Protein AF-0000000068958112 (afdb_homodimer)

Structure (mmCIF, N/CA/C/O backbone):
data_AF-0000000068958112-model_v1
#
loop_
_entity.id
_entity.type
_entity.pdbx_description
1 polymer 'CesT family type III secretion system chaperone'
#
loop_
_atom_site.group_PDB
_atom_site.id
_atom_site.type_symbol
_atom_site.label_atom_id
_atom_site.label_alt_id
_atom_site.label_comp_id
_atom_site.label_asym_id
_atom_site.label_entity_id
_atom_site.label_seq_id
_atom_site.pdbx_PDB_ins_code
_atom_site.Cartn_x
_atom_site.Cartn_y
_atom_site.Cartn_z
_atom_site.occupancy
_atom_site.B_iso_or_equiv
_atom_site.auth_seq_id
_atom_site.auth_comp_id
_atom_site.auth_asym_id
_atom_site.auth_atom_id
_atom_site.pdbx_PDB_model_num
ATOM 1 N N . MET A 1 1 ? -18.359 27.672 -3.674 1 58.94 1 MET A N 1
ATOM 2 C CA . MET A 1 1 ? -19 26.531 -3.027 1 58.94 1 MET A CA 1
ATOM 3 C C . MET A 1 1 ? -17.969 25.562 -2.484 1 58.94 1 MET A C 1
ATOM 5 O O . MET A 1 1 ? -17.016 25.203 -3.184 1 58.94 1 MET A O 1
ATOM 9 N N . TYR A 1 2 ? -17.969 25.422 -1.264 1 75.81 2 TYR A N 1
ATOM 10 C CA . TYR A 1 2 ? -17 24.562 -0.598 1 75.81 2 TYR A CA 1
ATOM 11 C C . TYR A 1 2 ? -17.188 23.109 -1.005 1 75.81 2 TYR A C 1
ATOM 13 O O . TYR A 1 2 ? -18.328 22.641 -1.161 1 75.81 2 TYR A O 1
ATOM 21 N N . SER A 1 3 ? -16.125 22.547 -1.462 1 88.75 3 SER A N 1
ATOM 22 C CA . SER A 1 3 ? -16.172 21.125 -1.807 1 88.75 3 SER A CA 1
ATOM 23 C C . SER A 1 3 ? -16.5 20.266 -0.587 1 88.75 3 SER A C 1
ATOM 25 O O . SER A 1 3 ? -16.484 20.766 0.542 1 88.75 3 SER A O 1
ATOM 27 N N . ARG A 1 4 ? -17.047 19.109 -0.799 1 92.44 4 ARG A N 1
ATOM 28 C CA . ARG A 1 4 ? -17.281 18.156 0.276 1 92.44 4 ARG A CA 1
ATOM 29 C C . ARG A 1 4 ? -16.047 18.031 1.171 1 92.44 4 ARG A C 1
ATOM 31 O O . ARG A 1 4 ? -16.172 17.969 2.396 1 92.44 4 ARG A O 1
ATOM 38 N N . ALA A 1 5 ? -14.898 17.984 0.589 1 95.56 5 ALA A N 1
ATOM 39 C CA . ALA A 1 5 ? -13.641 17.906 1.331 1 95.56 5 ALA A CA 1
ATOM 40 C C . ALA A 1 5 ? -13.453 19.109 2.24 1 95.56 5 ALA A C 1
ATOM 42 O O . ALA A 1 5 ? -13.039 18.969 3.393 1 95.56 5 ALA A O 1
ATOM 43 N N . ASP A 1 6 ? -13.773 20.312 1.788 1 94.19 6 ASP A N 1
ATOM 44 C CA . ASP A 1 6 ? -13.648 21.531 2.584 1 94.19 6 ASP A CA 1
ATOM 45 C C . ASP A 1 6 ? -14.57 21.5 3.799 1 94.19 6 ASP A C 1
ATOM 47 O O . ASP A 1 6 ? -14.172 21.875 4.902 1 94.19 6 ASP A O 1
ATOM 51 N N . ARG A 1 7 ? -15.797 21.078 3.52 1 92.69 7 ARG A N 1
ATOM 52 C CA . ARG A 1 7 ? -16.781 21 4.598 1 92.69 7 ARG A CA 1
ATOM 53 C C . ARG A 1 7 ? -16.344 20 5.664 1 92.69 7 ARG A C 1
ATOM 55 O O . ARG A 1 7 ? -16.438 20.281 6.859 1 92.69 7 ARG A O 1
ATOM 62 N N . LEU A 1 8 ? -15.938 18.844 5.211 1 94.38 8 LEU A N 1
ATOM 63 C CA . LEU A 1 8 ? -15.477 17.812 6.125 1 94.38 8 LEU A CA 1
ATOM 64 C C . LEU A 1 8 ? -14.305 18.312 6.969 1 94.38 8 LEU A C 1
ATOM 66 O O . LEU A 1 8 ? -14.281 18.109 8.188 1 94.38 8 LEU A O 1
ATOM 70 N N . LEU A 1 9 ? -13.305 18.953 6.297 1 94.56 9 LEU A N 1
ATOM 71 C CA . LEU A 1 9 ? -12.117 19.438 7.004 1 94.56 9 LEU A CA 1
ATOM 72 C C . LEU A 1 9 ? -12.492 20.547 7.992 1 94.56 9 LEU A C 1
ATOM 74 O O . LEU A 1 9 ? -11.922 20.625 9.086 1 94.56 9 LEU A O 1
ATOM 78 N N . ARG A 1 10 ? -13.367 21.406 7.629 1 91.31 10 ARG A N 1
ATOM 79 C CA . ARG A 1 10 ? -13.828 22.469 8.531 1 91.31 10 ARG A CA 1
ATOM 80 C C . ARG A 1 10 ? -14.461 21.875 9.781 1 91.31 10 ARG A C 1
ATOM 82 O O . ARG A 1 10 ? -14.18 22.328 10.898 1 91.31 10 ARG A O 1
ATOM 89 N N . GLN A 1 11 ? -15.328 20.922 9.594 1 91.81 11 GLN A N 1
ATOM 90 C CA . GLN A 1 11 ? -15.953 20.234 10.719 1 91.81 11 GLN A CA 1
ATOM 91 C C . GLN A 1 11 ? -14.906 19.562 11.602 1 91.81 11 GLN A C 1
ATOM 93 O O . GLN A 1 11 ? -15.008 19.594 12.828 1 91.81 11 GLN A O 1
ATOM 98 N N . PHE A 1 12 ? -13.969 18.922 10.938 1 93.44 12 PHE A N 1
ATOM 99 C CA . PHE A 1 12 ? -12.859 18.281 11.633 1 93.44 12 PHE A CA 1
ATOM 100 C C . PHE A 1 12 ? -12.078 19.312 12.453 1 93.44 12 PHE A C 1
ATOM 102 O O . PHE A 1 12 ? -11.742 19.062 13.609 1 93.44 12 PHE A O 1
ATOM 109 N N . SER A 1 13 ? -11.758 20.406 11.867 1 90.81 13 SER A N 1
ATOM 110 C CA . SER A 1 13 ? -11.016 21.484 12.516 1 90.81 13 SER A CA 1
ATOM 111 C C . SER A 1 13 ? -11.758 22 13.75 1 90.81 13 SER A C 1
ATOM 113 O O . SER A 1 13 ? -11.141 22.25 14.789 1 90.81 13 SER A O 1
ATOM 115 N N . LEU A 1 14 ? -13 22.125 13.664 1 86.69 14 LEU A N 1
ATOM 116 C CA . LEU A 1 14 ? -13.828 22.609 14.766 1 86.69 14 LEU A CA 1
ATOM 117 C C . LEU A 1 14 ? -13.836 21.609 15.914 1 86.69 14 LEU A C 1
ATOM 119 O O . LEU A 1 14 ? -13.773 22 17.078 1 86.69 14 LEU A O 1
ATOM 123 N N . LYS A 1 15 ? -13.891 20.438 15.555 1 84.94 15 LYS A N 1
ATOM 124 C CA . LYS A 1 15 ? -13.93 19.391 16.578 1 84.94 15 LYS A CA 1
ATOM 125 C C . LYS A 1 15 ? -12.617 19.328 17.359 1 84.94 15 LYS A C 1
ATOM 127 O O . LYS A 1 15 ? -12.625 19.047 18.562 1 84.94 15 LYS A O 1
ATOM 132 N N . LEU A 1 16 ? -11.5 19.484 16.656 1 79.25 16 LEU A N 1
ATOM 133 C CA . LEU A 1 16 ? -10.188 19.406 17.297 1 79.25 16 LEU A CA 1
ATOM 134 C C . LEU A 1 16 ? -9.812 20.734 17.953 1 79.25 16 LEU A C 1
ATOM 136 O O . LEU A 1 16 ? -8.805 20.812 18.641 1 79.25 16 LEU A O 1
ATOM 140 N N . ASN A 1 17 ? -10.648 21.719 17.922 1 75.06 17 ASN A N 1
ATOM 141 C CA . ASN A 1 17 ? -10.367 23.078 18.406 1 75.06 17 ASN A CA 1
ATOM 142 C C . ASN A 1 17 ? -9.078 23.625 17.812 1 75.06 17 ASN A C 1
ATOM 144 O O . ASN A 1 17 ? -8.258 24.203 18.531 1 75.06 17 ASN A O 1
ATOM 148 N N . ALA A 1 18 ? -8.828 23.141 16.688 1 66.12 18 ALA A N 1
ATOM 149 C CA . ALA A 1 18 ? -7.645 23.609 15.969 1 66.12 18 ALA A CA 1
ATOM 150 C C . ALA A 1 18 ? -8.031 24.562 14.836 1 66.12 18 ALA A C 1
ATOM 152 O O . ALA A 1 18 ? -8.469 24.125 13.773 1 66.12 18 ALA A O 1
ATOM 153 N N . ASP A 1 19 ? -8.172 25.812 14.93 1 65.06 19 ASP A N 1
ATOM 154 C CA . ASP A 1 19 ? -8.711 26.812 14.023 1 65.06 19 ASP A CA 1
ATOM 155 C C . ASP A 1 19 ? -7.93 26.844 12.711 1 65.06 19 ASP A C 1
ATOM 157 O O . ASP A 1 19 ? -8.445 27.281 11.688 1 65.06 19 ASP A O 1
ATOM 161 N N . SER A 1 20 ? -6.934 26.125 12.641 1 75.69 20 SER A N 1
ATOM 162 C CA . SER A 1 20 ? -6.086 26.438 11.5 1 75.69 20 SER A CA 1
ATOM 163 C C . SER A 1 20 ? -6.012 25.266 10.531 1 75.69 20 SER A C 1
ATOM 165 O O . SER A 1 20 ? -5.277 25.328 9.539 1 75.69 20 SER A O 1
ATOM 167 N N . ILE A 1 21 ? -6.969 24.406 10.648 1 85.38 21 ILE A N 1
ATOM 168 C CA . ILE A 1 21 ? -6.844 23.266 9.734 1 85.38 21 ILE A CA 1
ATOM 169 C C . ILE A 1 21 ? -7.73 23.484 8.516 1 85.38 21 ILE A C 1
ATOM 171 O O . ILE A 1 21 ? -8.961 23.406 8.609 1 85.38 21 ILE A O 1
ATOM 175 N N . ALA A 1 22 ? -7.188 23.891 7.422 1 90.94 22 ALA A N 1
ATOM 176 C CA . ALA A 1 22 ? -7.887 24.109 6.16 1 90.94 22 ALA A CA 1
ATOM 177 C C . ALA A 1 22 ? -6.953 23.891 4.973 1 90.94 22 ALA A C 1
ATOM 179 O O . ALA A 1 22 ? -5.734 24.016 5.102 1 90.94 22 ALA A O 1
ATOM 180 N N . PHE A 1 23 ? -7.559 23.531 3.877 1 94.31 23 PHE A N 1
ATOM 181 C CA . PHE A 1 23 ? -6.758 23.406 2.666 1 94.31 23 PHE A CA 1
ATOM 182 C C . PHE A 1 23 ? -6.285 24.781 2.201 1 94.31 23 PHE A C 1
ATOM 184 O O . PHE A 1 23 ? -7.039 25.766 2.266 1 94.31 23 PHE A O 1
ATOM 191 N N . ASP A 1 24 ? -5.113 24.875 1.722 1 93.62 24 ASP A N 1
ATOM 192 C CA . ASP A 1 24 ? -4.594 26.109 1.146 1 93.62 24 ASP A CA 1
ATOM 193 C C . ASP A 1 24 ? -4.902 26.203 -0.348 1 93.62 24 ASP A C 1
ATOM 195 O O . ASP A 1 24 ? -5.746 25.453 -0.855 1 93.62 24 ASP A O 1
ATOM 199 N N . GLU A 1 25 ? -4.25 27.125 -1.051 1 93.06 25 GLU A N 1
ATOM 200 C CA . GLU A 1 25 ? -4.52 27.344 -2.467 1 93.06 25 GLU A CA 1
ATOM 201 C C . GLU A 1 25 ? -4.086 26.141 -3.309 1 93.06 25 GLU A C 1
ATOM 203 O O . GLU A 1 25 ? -4.59 25.938 -4.414 1 93.06 25 GLU A O 1
ATOM 208 N N . ASN A 1 26 ? -3.154 25.391 -2.75 1 94 26 ASN A N 1
ATOM 209 C CA . ASN A 1 26 ? -2.662 24.219 -3.461 1 94 26 ASN A CA 1
ATOM 210 C C . ASN A 1 26 ? -3.414 22.953 -3.043 1 94 26 ASN A C 1
ATOM 212 O O . ASN A 1 26 ? -3.021 21.844 -3.408 1 94 26 ASN A O 1
ATOM 216 N N . ARG A 1 27 ? -4.438 23.094 -2.23 1 96 27 ARG A N 1
ATOM 217 C CA . ARG A 1 27 ? -5.277 22 -1.749 1 96 27 ARG A CA 1
ATOM 218 C C . ARG A 1 27 ? -4.504 21.094 -0.812 1 96 27 ARG A C 1
ATOM 220 O O . ARG A 1 27 ? -4.703 19.875 -0.821 1 96 27 ARG A O 1
ATOM 227 N N . LEU A 1 28 ? -3.611 21.719 -0.123 1 95.69 28 LEU A N 1
ATOM 228 C CA . LEU A 1 28 ? -2.803 21.016 0.868 1 95.69 28 LEU A CA 1
ATOM 229 C C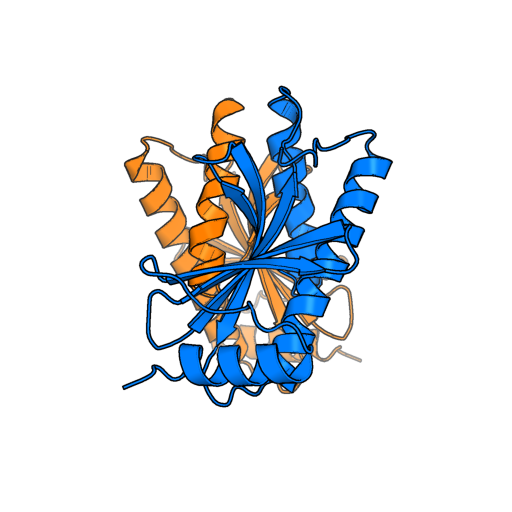 . LEU A 1 28 ? -3.119 21.5 2.275 1 95.69 28 LEU A C 1
ATOM 231 O O . LEU A 1 28 ? -3.389 22.688 2.477 1 95.69 28 LEU A O 1
ATOM 235 N N . CYS A 1 29 ? -3.188 20.625 3.209 1 95.88 29 CYS A N 1
ATOM 236 C CA . CYS A 1 29 ? -3.314 20.922 4.633 1 95.88 29 CYS A CA 1
ATOM 237 C C . CYS A 1 29 ? -2.344 20.078 5.453 1 95.88 29 CYS A C 1
ATOM 239 O O . CYS A 1 29 ? -2.24 18.875 5.254 1 95.88 29 CYS A O 1
ATOM 241 N N . SER A 1 30 ? -1.61 20.688 6.289 1 94.62 30 SER A N 1
ATOM 242 C CA . SER A 1 30 ? -0.658 19.984 7.133 1 94.62 30 SER A CA 1
ATOM 243 C C . SER A 1 30 ? -0.795 20.391 8.594 1 94.62 30 SER A C 1
ATOM 245 O O . SER A 1 30 ? -1.011 21.578 8.891 1 94.62 30 SER A O 1
ATOM 247 N N . PHE A 1 31 ? -0.66 19.516 9.461 1 93.12 31 PHE A N 1
ATOM 248 C CA . PHE A 1 31 ? -0.713 19.812 10.891 1 93.12 31 PHE A CA 1
ATOM 249 C C . PHE A 1 31 ? 0.005 18.719 11.68 1 93.12 31 PHE A C 1
ATOM 251 O O . PHE A 1 31 ? 0.335 17.656 11.141 1 93.12 31 PHE A O 1
ATOM 258 N N . ILE A 1 32 ? 0.318 19.062 12.961 1 92.81 32 ILE A N 1
ATOM 259 C CA . ILE A 1 32 ? 1.038 18.141 13.844 1 92.81 32 ILE A CA 1
ATOM 260 C C . ILE A 1 32 ? 0.112 17.672 14.961 1 92.81 32 ILE A C 1
ATOM 262 O O . ILE A 1 32 ? -0.643 18.469 15.531 1 92.81 32 ILE A O 1
ATOM 266 N N . ILE A 1 33 ? 0.134 16.422 15.18 1 91.31 33 ILE A N 1
ATOM 267 C CA . ILE A 1 33 ? -0.65 15.82 16.25 1 91.31 33 ILE A CA 1
ATOM 268 C C . ILE A 1 33 ? 0.277 15.375 17.391 1 91.31 33 ILE A C 1
ATOM 270 O O . ILE A 1 33 ? 1.323 14.773 17.141 1 91.31 33 ILE A O 1
ATOM 274 N N . ASP A 1 34 ? -0.07 15.695 18.625 1 89.75 34 ASP A N 1
ATOM 275 C CA . ASP A 1 34 ? 0.642 15.32 19.844 1 89.75 34 ASP A CA 1
ATOM 276 C C . ASP A 1 34 ? 2.09 15.805 19.812 1 89.75 34 ASP A C 1
ATOM 278 O O . ASP A 1 34 ? 2.99 15.125 20.312 1 89.75 34 ASP A O 1
ATOM 282 N N . ASN A 1 35 ? 2.346 16.844 19.016 1 89.25 35 ASN A N 1
ATOM 283 C CA . ASN A 1 35 ? 3.67 17.438 18.875 1 89.25 35 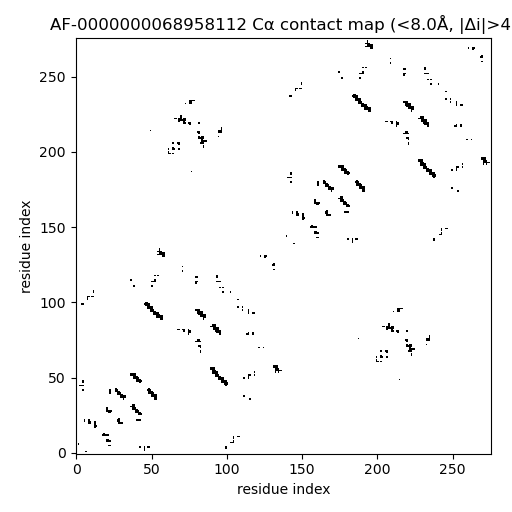ASN A CA 1
ATOM 284 C C . ASN A 1 35 ? 4.676 16.422 18.328 1 89.25 35 ASN A C 1
ATOM 286 O O . ASN A 1 35 ? 5.863 16.484 18.656 1 89.25 35 ASN A O 1
ATOM 290 N N . ARG A 1 36 ? 4.168 15.477 17.641 1 92 36 ARG A N 1
ATOM 291 C CA . ARG A 1 36 ? 5.059 14.398 17.219 1 92 36 ARG A CA 1
ATOM 292 C C . ARG A 1 36 ? 4.75 13.953 15.805 1 92 36 ARG A C 1
ATOM 294 O O . ARG A 1 36 ? 5.66 13.781 14.992 1 92 36 ARG A O 1
ATOM 301 N N . TYR A 1 37 ? 3.529 13.797 15.477 1 94.94 37 TYR A N 1
ATOM 302 C CA . TYR A 1 37 ? 3.17 13.18 14.211 1 94.94 37 TYR A CA 1
ATOM 303 C C . TYR A 1 37 ? 2.701 14.227 13.203 1 94.94 37 TYR A C 1
ATOM 305 O O . TYR A 1 37 ? 1.687 14.891 13.422 1 94.94 37 TYR A O 1
ATOM 313 N N . ARG A 1 38 ? 3.428 14.391 12.133 1 95.5 38 ARG A N 1
ATOM 314 C CA . ARG A 1 38 ? 3.059 15.328 11.07 1 95.5 38 ARG A CA 1
ATOM 315 C C . ARG A 1 38 ? 2.143 14.664 10.047 1 95.5 38 ARG A C 1
ATOM 317 O O . ARG A 1 38 ? 2.504 13.656 9.445 1 95.5 38 ARG A O 1
ATOM 324 N N . ILE A 1 39 ? 0.979 15.25 9.883 1 96.81 39 ILE A N 1
ATOM 325 C CA . ILE A 1 39 ? -0.038 14.742 8.977 1 96.81 39 ILE A CA 1
ATOM 326 C C . ILE A 1 39 ? -0.253 15.727 7.832 1 96.81 39 ILE A C 1
ATOM 328 O O . ILE A 1 39 ? -0.298 16.938 8.055 1 96.81 39 ILE A O 1
ATOM 332 N N . LEU A 1 40 ? -0.268 15.258 6.664 1 97.12 40 LEU A N 1
ATOM 333 C CA . LEU A 1 40 ? -0.583 16.047 5.473 1 97.12 40 LEU A CA 1
ATOM 334 C C . LEU A 1 40 ? -1.844 15.516 4.793 1 97.12 40 LEU A C 1
ATOM 336 O O . LEU A 1 40 ? -2.016 14.297 4.652 1 97.12 40 LEU A O 1
ATOM 340 N N . LEU A 1 41 ? -2.77 16.359 4.469 1 97.5 41 LEU A N 1
ATOM 341 C CA . LEU A 1 41 ? -3.969 16.031 3.697 1 97.5 41 LEU A CA 1
ATOM 342 C C . LEU A 1 41 ? -3.949 16.75 2.346 1 97.5 41 LEU A C 1
ATOM 344 O O . LEU A 1 41 ? -3.551 17.906 2.256 1 97.5 41 LEU A O 1
ATOM 348 N N . THR A 1 42 ? -4.305 16.062 1.329 1 97.75 42 THR A N 1
ATOM 349 C CA . THR A 1 42 ? -4.496 16.688 0.026 1 97.75 42 THR A CA 1
ATOM 350 C C . THR A 1 42 ? -5.852 16.312 -0.562 1 97.75 42 THR A C 1
ATOM 352 O O . THR A 1 42 ? -6.32 15.18 -0.391 1 97.75 42 THR A O 1
ATOM 355 N N . SER A 1 43 ? -6.492 17.203 -1.177 1 96.31 43 SER A N 1
ATOM 356 C CA . SER A 1 43 ? -7.766 17 -1.855 1 96.31 43 SER A CA 1
ATOM 357 C C . SER A 1 43 ? -7.738 17.562 -3.27 1 96.31 43 SER A C 1
ATOM 359 O O . SER A 1 43 ? -8.203 18.688 -3.502 1 96.31 43 SER A O 1
ATOM 361 N N . THR A 1 44 ? -7.246 16.766 -4.184 1 91.31 44 THR A N 1
ATOM 362 C CA . THR A 1 44 ? -7.059 17.266 -5.543 1 91.31 44 THR A CA 1
ATOM 363 C C . THR A 1 44 ? -8.211 16.812 -6.445 1 91.31 44 THR A C 1
ATOM 365 O O . THR A 1 44 ? -8.25 17.156 -7.625 1 91.31 44 THR A O 1
ATOM 368 N N . ASN A 1 45 ? -9.102 16.078 -5.996 1 89.25 45 ASN A N 1
ATOM 369 C CA . ASN A 1 45 ? -10.32 15.727 -6.727 1 89.25 45 ASN A CA 1
ATOM 370 C C . ASN A 1 45 ? -11.516 15.602 -5.789 1 89.25 45 ASN A C 1
ATOM 372 O O . ASN A 1 45 ? -11.391 15.789 -4.582 1 89.25 45 ASN A O 1
ATOM 376 N N . SER A 1 46 ? -12.672 15.352 -6.312 1 91.69 46 SER A N 1
ATOM 377 C CA . SER A 1 46 ? -13.906 15.398 -5.535 1 91.69 46 SER A CA 1
ATOM 378 C C . SER A 1 46 ? -14.227 14.047 -4.918 1 91.69 46 SER A C 1
ATOM 380 O O . SER A 1 46 ? -15.18 13.914 -4.145 1 91.69 46 SER A O 1
ATOM 382 N N . GLU A 1 47 ? -13.367 13.086 -5.129 1 94.56 47 GLU A N 1
ATOM 383 C CA . GLU A 1 47 ? -13.758 11.734 -4.758 1 94.56 47 GLU A CA 1
ATOM 384 C C . GLU A 1 47 ? -13.07 11.297 -3.467 1 94.56 47 GLU A C 1
ATOM 386 O O . GLU A 1 47 ? -13.594 10.445 -2.738 1 94.56 47 GLU A O 1
ATOM 391 N N . TYR A 1 48 ? -11.945 11.852 -3.24 1 96.62 48 TYR A N 1
ATOM 392 C CA . TYR A 1 48 ? -11.211 11.367 -2.074 1 96.62 48 TYR A CA 1
ATOM 393 C C . TYR A 1 48 ? -10.297 12.453 -1.517 1 96.62 48 TYR A C 1
ATOM 395 O O . TYR A 1 48 ? -10.039 13.461 -2.182 1 96.62 48 TYR A O 1
ATOM 403 N N . ILE A 1 49 ? -9.875 12.273 -0.261 1 97.31 49 ILE A N 1
ATOM 404 C CA . ILE A 1 49 ? -8.766 12.961 0.388 1 97.31 49 ILE A CA 1
ATOM 405 C C . ILE A 1 49 ? -7.605 11.992 0.596 1 97.31 49 ILE A C 1
ATOM 407 O O . ILE A 1 49 ? -7.805 10.867 1.051 1 97.31 49 ILE A O 1
ATOM 411 N N . MET A 1 50 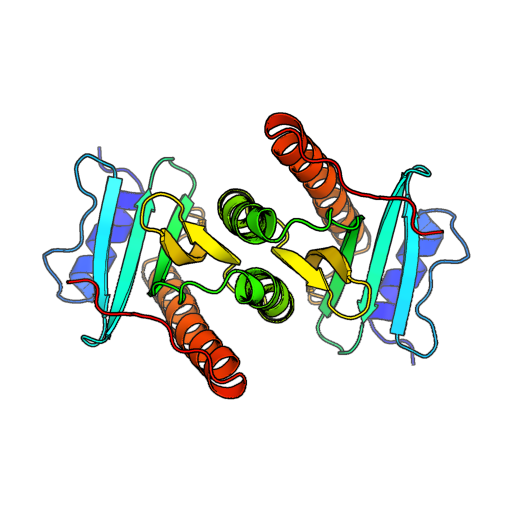? -6.441 12.422 0.192 1 98.38 50 MET A N 1
ATOM 412 C CA . MET A 1 50 ? -5.254 11.656 0.551 1 98.38 50 MET A CA 1
ATOM 413 C C . MET A 1 50 ? -4.742 12.055 1.932 1 98.38 50 MET A C 1
ATOM 415 O O . MET A 1 50 ? -4.625 13.242 2.236 1 98.38 50 MET A O 1
ATOM 419 N N . ILE A 1 51 ? -4.516 11.062 2.771 1 98.31 51 ILE A N 1
ATOM 420 C CA . ILE A 1 51 ? -3.918 11.258 4.086 1 98.31 51 ILE A CA 1
ATOM 421 C C . ILE A 1 51 ? -2.484 10.727 4.082 1 98.31 51 ILE A C 1
ATOM 423 O O . ILE A 1 51 ? -2.248 9.562 3.773 1 98.31 51 ILE A O 1
ATOM 427 N N . TYR A 1 52 ? -1.536 11.594 4.465 1 98.56 52 TYR A N 1
ATOM 428 C CA . TYR A 1 52 ? -0.137 11.188 4.523 1 98.56 52 TYR A CA 1
ATOM 429 C C . TYR A 1 52 ? 0.423 11.359 5.93 1 98.56 52 TYR A C 1
ATOM 431 O O . TYR A 1 52 ? 0.156 12.367 6.59 1 98.56 52 TYR A O 1
ATOM 439 N N . GLY A 1 53 ? 1.105 10.383 6.379 1 98.38 53 GLY A N 1
ATOM 440 C CA . GLY A 1 53 ? 1.971 10.531 7.539 1 98.38 53 GLY A CA 1
ATOM 441 C C . GLY A 1 53 ? 3.436 10.672 7.176 1 98.38 53 GLY A C 1
ATOM 442 O O . GLY A 1 53 ? 4.004 9.805 6.516 1 98.38 53 GLY A O 1
ATOM 443 N N . PHE A 1 54 ? 4.016 11.695 7.578 1 97.88 54 PHE A N 1
ATOM 444 C CA . PHE A 1 54 ? 5.441 11.891 7.367 1 97.88 54 PHE A CA 1
ATOM 445 C C . PHE A 1 54 ? 6.258 11.023 8.312 1 97.88 54 PHE A C 1
ATOM 447 O O . PHE A 1 54 ? 6.195 11.195 9.531 1 97.88 54 PHE A O 1
ATOM 454 N N . CYS A 1 55 ? 7.027 10.211 7.77 1 97.62 55 CYS A N 1
ATOM 455 C CA . CYS A 1 55 ? 7.742 9.258 8.609 1 97.62 55 CYS A CA 1
ATOM 456 C C . CYS A 1 55 ? 9.172 9.711 8.859 1 97.62 55 CYS A C 1
ATOM 458 O O . CYS A 1 55 ? 9.758 9.414 9.906 1 97.62 55 CYS A O 1
ATOM 460 N N . GLY A 1 56 ? 9.766 10.359 7.875 1 96.38 56 GLY A N 1
ATOM 461 C CA . GLY A 1 56 ? 11.133 10.828 8.031 1 96.38 56 GLY A CA 1
ATOM 462 C C . GLY A 1 56 ? 12.016 10.508 6.832 1 96.38 56 GLY A C 1
ATOM 463 O O . GLY A 1 56 ? 11.586 9.82 5.906 1 96.38 56 GLY A O 1
ATOM 464 N N . ARG A 1 57 ? 13.219 11.062 6.867 1 95.19 57 ARG A N 1
ATOM 465 C CA . ARG A 1 57 ? 14.203 10.836 5.812 1 95.19 57 ARG A CA 1
ATOM 466 C C . ARG A 1 57 ? 15.078 9.625 6.133 1 95.19 57 ARG A C 1
ATOM 468 O O . ARG A 1 57 ? 15.586 9.5 7.25 1 95.19 57 ARG A O 1
ATOM 475 N N . PRO A 1 58 ? 15.07 8.727 5.141 1 93.12 58 PRO A N 1
ATOM 476 C CA . PRO A 1 58 ? 15.969 7.594 5.371 1 93.12 58 PRO A CA 1
ATOM 477 C C . PRO A 1 58 ? 17.438 7.98 5.242 1 93.12 58 PRO A C 1
ATOM 479 O O . PRO A 1 58 ? 17.766 8.977 4.594 1 93.12 58 PRO A O 1
ATOM 482 N N . PRO A 1 59 ? 18.297 7.262 5.973 1 88.12 59 PRO A N 1
ATOM 483 C CA . PRO A 1 59 ? 19.734 7.5 5.789 1 88.12 59 PRO A CA 1
ATOM 484 C C . PRO A 1 59 ? 20.188 7.227 4.359 1 88.12 59 PRO A C 1
ATOM 486 O O . PRO A 1 59 ? 19.484 6.578 3.59 1 88.12 59 PRO A O 1
ATOM 489 N N . ASP A 1 60 ? 21.344 7.785 4.035 1 81.62 60 ASP A N 1
ATOM 490 C CA . ASP A 1 60 ? 21.922 7.613 2.705 1 81.62 60 ASP A CA 1
ATOM 491 C C . ASP A 1 60 ? 22.406 6.184 2.502 1 81.62 60 ASP A C 1
ATOM 493 O O . ASP A 1 60 ? 23.609 5.922 2.582 1 81.62 60 ASP A O 1
ATOM 497 N N . ASN A 1 61 ? 21.609 5.289 2.609 1 76.5 61 ASN A N 1
ATOM 498 C CA . ASN A 1 61 ? 21.891 3.875 2.371 1 76.5 61 ASN A CA 1
ATOM 499 C C . ASN A 1 61 ? 20.844 3.248 1.452 1 76.5 61 ASN A C 1
ATOM 501 O O . ASN A 1 61 ? 19.75 2.898 1.896 1 76.5 61 ASN A O 1
ATOM 505 N N . ASN A 1 62 ? 21.219 3.08 0.31 1 68.5 62 ASN A N 1
ATOM 506 C CA . ASN A 1 62 ? 20.312 2.586 -0.716 1 68.5 62 ASN A CA 1
ATOM 507 C C . ASN A 1 62 ? 19.859 1.154 -0.431 1 68.5 62 ASN A C 1
ATOM 509 O O . ASN A 1 62 ? 18.812 0.719 -0.903 1 68.5 62 ASN A O 1
ATOM 513 N N . ASN A 1 63 ? 20.672 0.51 0.38 1 77.25 63 ASN A N 1
ATOM 514 C CA . ASN A 1 63 ? 20.375 -0.891 0.657 1 77.25 63 ASN A CA 1
ATOM 515 C C . ASN A 1 63 ? 19.141 -1.035 1.539 1 77.25 63 ASN A C 1
ATOM 517 O O . ASN A 1 63 ? 18.547 -2.111 1.608 1 77.25 63 ASN A O 1
ATOM 521 N N . LEU A 1 64 ? 18.703 0.116 1.968 1 88.12 64 LEU A N 1
ATOM 522 C CA . LEU A 1 64 ? 17.578 0.071 2.895 1 88.12 64 LEU A CA 1
ATOM 523 C C . LEU A 1 64 ? 16.25 0.155 2.146 1 88.12 64 LEU A C 1
ATOM 525 O O . LEU A 1 64 ? 15.195 -0.168 2.701 1 88.12 64 LEU A O 1
ATOM 529 N N . ALA A 1 65 ? 16.328 0.599 0.935 1 90.88 65 ALA A N 1
ATOM 530 C CA . ALA A 1 65 ? 15.094 0.83 0.181 1 90.88 65 ALA A CA 1
ATOM 531 C C . ALA A 1 65 ? 14.305 -0.464 0.012 1 90.88 65 ALA A C 1
ATOM 533 O O . ALA A 1 65 ? 13.078 -0.469 0.132 1 90.88 65 ALA A O 1
ATOM 534 N N . PHE A 1 66 ? 15.023 -1.554 -0.147 1 91.81 66 PHE A N 1
ATOM 535 C CA . PHE A 1 66 ? 14.336 -2.83 -0.307 1 91.81 66 PHE A CA 1
ATOM 536 C C . PHE A 1 66 ? 13.734 -3.291 1.016 1 91.81 66 PHE A C 1
ATOM 538 O O . PHE A 1 66 ? 12.711 -3.973 1.031 1 91.81 66 PHE A O 1
ATOM 545 N N . GLU A 1 67 ? 14.336 -2.838 2.039 1 92.06 67 GLU A N 1
ATOM 546 C CA . GLU A 1 67 ? 13.75 -3.127 3.344 1 92.06 67 GLU A CA 1
ATOM 547 C C . GLU A 1 67 ? 12.438 -2.373 3.535 1 92.06 67 GLU A C 1
ATOM 549 O O . GLU A 1 67 ? 11.484 -2.902 4.121 1 92.06 67 GLU A O 1
ATOM 554 N N . PHE A 1 68 ? 12.43 -1.207 3.057 1 94.81 68 PHE A N 1
ATOM 555 C CA . PHE A 1 68 ? 11.188 -0.439 3.113 1 94.81 68 PHE A CA 1
ATOM 556 C C . PHE A 1 68 ? 10.109 -1.091 2.256 1 94.81 68 PHE A C 1
ATOM 558 O O . PHE A 1 68 ? 8.953 -1.188 2.674 1 94.81 68 PHE A O 1
ATOM 565 N N . LEU A 1 69 ? 10.539 -1.52 1.1 1 95.62 69 LEU A N 1
ATOM 566 C CA . LEU A 1 69 ? 9.602 -2.217 0.23 1 95.62 69 LEU A CA 1
ATOM 567 C C . LEU A 1 69 ? 9.102 -3.5 0.886 1 95.62 69 LEU A C 1
ATOM 569 O O . LEU A 1 69 ? 7.922 -3.844 0.773 1 95.62 69 LEU A O 1
ATOM 573 N N . ASN A 1 70 ? 10.016 -4.145 1.547 1 95.56 70 ASN A N 1
ATOM 574 C CA . ASN A 1 70 ? 9.656 -5.371 2.248 1 95.56 70 ASN A CA 1
ATOM 575 C C . ASN A 1 70 ? 8.648 -5.102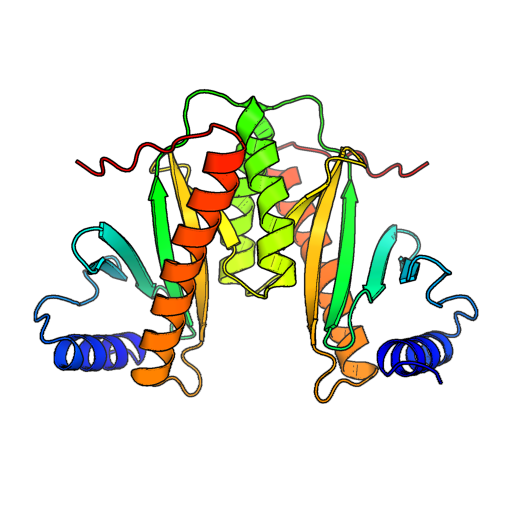 3.367 1 95.56 70 ASN A C 1
ATOM 577 O O . ASN A 1 70 ? 7.746 -5.902 3.604 1 95.56 70 ASN A O 1
ATOM 581 N N . ALA A 1 71 ? 8.766 -4.027 4.004 1 95.5 71 ALA A N 1
ATOM 582 C CA . ALA A 1 71 ? 7.855 -3.654 5.082 1 95.5 71 ALA A CA 1
ATOM 583 C C . ALA A 1 71 ? 6.422 -3.523 4.574 1 95.5 71 ALA A C 1
ATOM 585 O O . ALA A 1 71 ? 5.469 -3.715 5.328 1 95.5 71 ALA A O 1
ATOM 586 N N . ASN A 1 72 ? 6.273 -3.219 3.324 1 97.69 72 ASN A N 1
ATOM 587 C CA . ASN A 1 72 ? 4.941 -3.064 2.754 1 97.69 72 ASN A CA 1
ATOM 588 C C . ASN A 1 72 ? 4.152 -4.371 2.801 1 97.69 72 ASN A C 1
ATOM 590 O O . ASN A 1 72 ? 2.924 -4.363 2.744 1 97.69 72 ASN A O 1
ATOM 594 N N . LEU A 1 73 ? 4.844 -5.508 2.906 1 96.88 73 LEU A N 1
ATOM 595 C CA . LEU A 1 73 ? 4.145 -6.777 3.078 1 96.88 73 LEU A CA 1
ATOM 596 C C . LEU A 1 73 ? 3.307 -6.77 4.352 1 96.88 73 LEU A C 1
ATOM 598 O O . LEU A 1 73 ? 2.162 -7.23 4.352 1 96.88 73 LEU A O 1
ATOM 602 N N . TRP A 1 74 ? 3.891 -6.23 5.375 1 95.88 74 TRP A N 1
ATOM 603 C CA . TRP A 1 74 ? 3.166 -6.129 6.641 1 95.88 74 TRP A CA 1
ATOM 604 C C . TRP A 1 74 ? 1.968 -5.195 6.508 1 95.88 74 TRP A C 1
ATOM 606 O O . TRP A 1 74 ? 0.878 -5.5 6.996 1 95.88 74 TRP A O 1
ATOM 616 N N . PHE A 1 75 ? 2.141 -4.07 5.875 1 97.69 75 PHE A N 1
ATOM 617 C CA . PHE A 1 75 ? 1.063 -3.1 5.707 1 97.69 75 PHE A CA 1
ATOM 618 C C . PHE A 1 75 ? -0.061 -3.682 4.859 1 97.69 75 PHE A C 1
ATOM 620 O O . PHE A 1 75 ? -1.239 -3.455 5.141 1 97.69 75 PHE A O 1
ATOM 627 N N . ALA A 1 76 ? 0.281 -4.418 3.83 1 97.5 76 ALA A N 1
ATOM 628 C CA . ALA A 1 76 ? -0.729 -5.082 3.01 1 97.5 76 ALA A CA 1
ATOM 629 C C . ALA A 1 76 ? -1.549 -6.066 3.84 1 97.5 76 ALA A C 1
ATOM 631 O O . ALA A 1 76 ? -2.781 -6.066 3.777 1 97.5 76 ALA A O 1
ATOM 632 N N . GLU A 1 77 ? -0.87 -6.848 4.613 1 96 77 GLU A N 1
ATOM 633 C CA . GLU A 1 77 ? -1.527 -7.867 5.426 1 96 77 GLU A CA 1
ATOM 634 C C . GLU A 1 77 ? -2.482 -7.234 6.434 1 96 77 GLU A C 1
ATOM 636 O O . GLU A 1 77 ? -3.512 -7.824 6.773 1 96 77 GLU A O 1
ATOM 641 N N . ASN A 1 78 ? -2.166 -6.086 6.859 1 94.88 78 ASN A N 1
ATOM 642 C CA . ASN A 1 78 ? -2.949 -5.438 7.906 1 94.88 78 ASN A CA 1
ATOM 643 C C . ASN A 1 78 ? -3.9 -4.391 7.328 1 94.88 78 ASN A C 1
ATOM 645 O O . ASN A 1 78 ? -4.535 -3.643 8.07 1 94.88 78 ASN A O 1
ATOM 649 N N . ASN A 1 79 ? -3.977 -4.383 6.07 1 95.19 79 ASN A N 1
ATOM 650 C CA . ASN A 1 79 ? -4.812 -3.404 5.383 1 95.19 79 ASN A CA 1
ATOM 651 C C . ASN A 1 79 ? -4.473 -1.978 5.809 1 95.19 79 ASN A C 1
ATOM 653 O O . ASN A 1 79 ? -5.363 -1.184 6.109 1 95.19 79 ASN A O 1
ATOM 657 N N . GLY A 1 80 ? -3.197 -1.727 5.91 1 97.38 80 GLY A N 1
ATOM 658 C CA . GLY A 1 80 ? -2.725 -0.412 6.312 1 97.38 80 GLY A CA 1
ATOM 659 C C . GLY A 1 80 ? -2.371 0.481 5.141 1 97.38 80 GLY A C 1
ATOM 660 O O . GLY A 1 80 ? -2.672 0.151 3.99 1 97.38 80 GLY A O 1
ATOM 661 N N . PRO A 1 81 ? -1.815 1.685 5.484 1 98.75 81 PRO A N 1
ATOM 662 C CA . PRO A 1 81 ? -1.382 2.609 4.438 1 98.75 81 PRO A CA 1
ATOM 663 C C . PRO A 1 81 ? -0.209 2.068 3.621 1 98.75 81 PRO A C 1
ATOM 665 O O . PRO A 1 81 ? 0.401 1.066 4 1 98.75 81 PRO A O 1
ATOM 668 N N . HIS A 1 82 ? 0.003 2.65 2.52 1 98.81 82 HIS A N 1
ATOM 669 C CA . HIS A 1 82 ? 1.151 2.322 1.683 1 98.81 82 HIS A CA 1
ATOM 670 C C . HIS A 1 82 ? 2.408 3.039 2.166 1 98.81 82 HIS A C 1
ATOM 672 O O . HIS A 1 82 ? 2.4 4.258 2.35 1 98.81 82 HIS A O 1
ATOM 678 N N . LEU A 1 83 ? 3.441 2.309 2.396 1 98.62 83 LEU A N 1
ATOM 679 C CA . LEU A 1 83 ? 4.734 2.957 2.584 1 98.62 83 LEU A CA 1
ATOM 680 C C . LEU A 1 83 ? 5.305 3.426 1.25 1 98.62 83 LEU A C 1
ATOM 682 O O . LEU A 1 83 ? 5.426 2.637 0.309 1 98.62 83 LEU A O 1
ATOM 686 N N . CYS A 1 84 ? 5.609 4.656 1.178 1 98.25 84 CYS A N 1
ATOM 687 C CA . CYS A 1 84 ? 6.035 5.297 -0.06 1 98.25 84 CYS A CA 1
ATOM 688 C C . CYS A 1 84 ? 7.297 6.125 0.159 1 98.25 84 CYS A C 1
ATOM 690 O O . CYS A 1 84 ? 7.75 6.285 1.294 1 98.25 84 CYS A O 1
ATOM 692 N N . TYR A 1 85 ? 7.832 6.57 -0.938 1 96.69 85 TYR A N 1
ATOM 693 C CA . TYR A 1 85 ? 8.922 7.535 -0.961 1 96.69 85 TYR A CA 1
ATOM 694 C C . TYR A 1 85 ? 8.578 8.727 -1.844 1 96.69 85 TYR A C 1
ATOM 696 O O . TYR A 1 85 ? 8.156 8.562 -2.99 1 96.69 85 TYR A O 1
ATOM 704 N N . ASP A 1 86 ? 8.688 9.852 -1.249 1 96.06 86 ASP A N 1
ATOM 705 C CA . ASP A 1 86 ? 8.477 11.086 -1.996 1 96.06 86 ASP A CA 1
ATOM 706 C C . ASP A 1 86 ? 9.805 11.656 -2.496 1 96.06 86 ASP A C 1
ATOM 708 O O . ASP A 1 86 ? 10.602 12.164 -1.706 1 96.06 86 ASP A O 1
ATOM 712 N N . ASN A 1 87 ? 9.945 11.734 -3.777 1 92.88 87 ASN A N 1
ATOM 713 C CA . ASN A 1 87 ? 11.188 12.188 -4.383 1 92.88 87 ASN A CA 1
ATOM 714 C C . ASN A 1 87 ? 11.453 13.664 -4.082 1 92.88 87 ASN A C 1
ATOM 716 O O . ASN A 1 87 ? 12.602 14.078 -3.951 1 92.88 87 ASN A O 1
ATOM 720 N N . ASN A 1 88 ? 10.414 14.406 -4.012 1 92 88 ASN A N 1
ATOM 721 C CA . ASN A 1 88 ? 10.562 15.844 -3.803 1 92 88 ASN A CA 1
ATOM 722 C C . ASN A 1 88 ? 11.117 16.156 -2.414 1 92 88 ASN A C 1
ATOM 724 O O . ASN A 1 88 ? 12.086 16.906 -2.277 1 92 88 ASN A O 1
ATOM 728 N N . SER A 1 89 ? 10.555 15.555 -1.445 1 91.5 89 SER A N 1
ATOM 729 C CA . SER A 1 89 ? 10.969 15.805 -0.068 1 91.5 89 SER A CA 1
ATOM 730 C C . SER A 1 89 ? 12.023 14.805 0.386 1 91.5 89 SER A C 1
ATOM 732 O O . SER A 1 89 ? 12.57 14.93 1.483 1 91.5 89 SER A O 1
ATOM 734 N N . GLN A 1 90 ? 12.336 13.781 -0.419 1 93.25 90 GLN A N 1
ATOM 735 C CA . GLN A 1 90 ? 13.281 12.719 -0.094 1 93.25 90 GLN A CA 1
ATOM 736 C C . GLN A 1 90 ? 12.953 12.078 1.25 1 93.25 90 GLN A C 1
ATOM 738 O O . GLN A 1 90 ? 13.828 11.891 2.092 1 93.25 90 GLN A O 1
ATOM 743 N N . SER A 1 91 ? 11.68 11.789 1.409 1 95.69 91 SER A N 1
ATOM 744 C CA . SER A 1 91 ? 11.203 11.266 2.686 1 95.69 91 SER A CA 1
ATOM 745 C C . SER A 1 91 ? 10.273 10.07 2.482 1 95.69 91 SER A C 1
ATOM 747 O O . SER A 1 91 ? 9.688 9.914 1.41 1 95.69 91 SER A O 1
ATOM 749 N N . LEU A 1 92 ? 10.273 9.266 3.518 1 97.06 92 LEU A N 1
ATOM 750 C CA . LEU A 1 92 ? 9.289 8.195 3.578 1 97.06 92 LEU A CA 1
ATOM 751 C C . LEU A 1 92 ? 7.945 8.727 4.082 1 97.06 92 LEU A C 1
ATOM 753 O O . LEU A 1 92 ? 7.902 9.539 5.004 1 97.06 92 LEU A O 1
ATOM 757 N N . LEU A 1 93 ? 6.891 8.297 3.408 1 98.5 93 LEU A N 1
ATOM 758 C CA . LEU A 1 93 ? 5.52 8.641 3.775 1 98.5 93 LEU A CA 1
ATOM 759 C C . LEU A 1 93 ? 4.66 7.391 3.893 1 98.5 93 LEU A C 1
ATOM 761 O O . LEU A 1 93 ? 4.91 6.395 3.211 1 98.5 93 LEU A O 1
ATOM 765 N N . LEU A 1 94 ? 3.762 7.414 4.762 1 98.88 94 LEU A N 1
ATOM 766 C CA . LEU A 1 94 ? 2.637 6.488 4.707 1 98.88 94 LEU A CA 1
ATOM 767 C C . LEU A 1 94 ? 1.417 7.148 4.074 1 98.88 94 LEU A C 1
ATOM 769 O O . LEU A 1 94 ? 1.009 8.234 4.488 1 98.88 94 LEU A O 1
ATOM 773 N N . ALA A 1 95 ? 0.893 6.578 3.061 1 98.81 95 ALA A N 1
ATOM 774 C CA . ALA A 1 95 ? -0.178 7.176 2.268 1 98.81 95 ALA A CA 1
ATOM 775 C C . ALA A 1 95 ? -1.458 6.352 2.363 1 98.81 95 ALA A C 1
ATOM 777 O O . ALA A 1 95 ? -1.429 5.129 2.211 1 98.81 95 ALA A O 1
ATOM 778 N N . LEU A 1 96 ? -2.551 7 2.604 1 98.56 96 LEU A N 1
ATOM 779 C CA . LEU A 1 96 ? -3.857 6.367 2.742 1 98.56 96 LEU A CA 1
ATOM 780 C C . LEU A 1 96 ? -4.926 7.148 1.981 1 98.56 96 LEU A C 1
ATOM 782 O O . LEU A 1 96 ? -5.031 8.367 2.131 1 98.56 96 LEU A O 1
ATOM 786 N N . ASN A 1 97 ? -5.652 6.504 1.109 1 98 97 ASN A N 1
ATOM 787 C CA . ASN A 1 97 ? -6.766 7.082 0.36 1 98 97 ASN A CA 1
ATOM 788 C C . ASN A 1 97 ? -8.055 7.062 1.17 1 98 97 ASN A C 1
ATOM 790 O O . ASN A 1 97 ? -8.5 6 1.612 1 98 97 ASN A O 1
ATOM 794 N N . PHE A 1 98 ? -8.641 8.164 1.397 1 97.88 98 PHE A N 1
ATOM 795 C CA . PHE A 1 98 ? -9.875 8.305 2.168 1 97.88 98 PHE A CA 1
ATOM 796 C C . PHE A 1 98 ? -11.031 8.727 1.272 1 97.88 98 PHE A C 1
ATOM 798 O O . PHE A 1 98 ? -11.102 9.883 0.852 1 97.88 98 PHE A O 1
ATOM 805 N N . SER A 1 99 ? -11.953 7.809 1.045 1 96.69 99 SER A N 1
ATOM 806 C CA . SER A 1 99 ? -13.109 8.086 0.193 1 96.69 99 SER A CA 1
ATOM 807 C C . SER A 1 99 ? -14.047 9.102 0.845 1 96.69 99 SER A C 1
ATOM 809 O O . SER A 1 99 ? -14.312 9.016 2.045 1 96.69 99 SER A O 1
ATOM 811 N N . LEU A 1 100 ? -14.547 9.984 -0.004 1 96.5 100 LEU A N 1
ATOM 812 C CA . LEU A 1 100 ? -15.484 10.992 0.486 1 96.5 100 LEU A CA 1
ATOM 813 C C . LEU A 1 100 ? -16.922 10.492 0.379 1 96.5 100 LEU A C 1
ATOM 815 O O . LEU A 1 100 ? -17.844 11.133 0.902 1 96.5 100 LEU A O 1
ATOM 819 N N . ASN A 1 101 ? -17 9.297 -0.226 1 92.56 101 ASN A N 1
ATOM 820 C CA . ASN A 1 101 ? -18.344 8.719 -0.275 1 92.56 101 ASN A CA 1
ATOM 821 C C . ASN A 1 101 ? -18.828 8.305 1.112 1 92.56 101 ASN A C 1
ATOM 823 O O . ASN A 1 101 ? -18.203 7.465 1.767 1 92.56 101 ASN A O 1
ATOM 827 N N . GLU A 1 102 ? -19.859 8.906 1.657 1 87.12 102 GLU A N 1
ATOM 828 C CA . GLU A 1 102 ? -20.438 8.68 2.979 1 87.12 102 GLU A CA 1
ATOM 829 C C . GLU A 1 102 ? -19.406 8.938 4.078 1 87.12 102 GLU A C 1
ATOM 831 O O . GLU A 1 102 ? -19.312 8.172 5.039 1 87.12 102 GLU A O 1
ATOM 836 N N . SER A 1 103 ? -18.641 9.867 3.826 1 93.56 103 SER A N 1
ATOM 837 C CA . SER A 1 103 ? -17.609 10.219 4.797 1 93.56 103 SER A CA 1
ATOM 838 C C . SER A 1 103 ? -18.188 11.023 5.953 1 93.56 103 SER A C 1
ATOM 840 O O . SER A 1 103 ? -19.25 11.625 5.824 1 93.56 103 SER A O 1
ATOM 842 N N . SER A 1 104 ? -17.594 10.938 7.102 1 95.19 104 SER A N 1
ATOM 843 C CA . SER A 1 104 ? -17.891 11.711 8.305 1 95.19 104 SER A CA 1
ATOM 844 C C . SER A 1 104 ? -16.609 12.141 9.008 1 95.19 104 SER A C 1
ATOM 846 O O . SER A 1 104 ? -15.516 11.641 8.703 1 95.19 104 SER A O 1
ATOM 848 N N . VAL A 1 105 ? -16.797 13.062 9.898 1 94.06 105 VAL A N 1
ATOM 849 C CA . VAL A 1 105 ? -15.648 13.539 10.672 1 94.06 105 VAL A CA 1
ATOM 850 C C . VAL A 1 105 ? -15.062 12.398 11.5 1 94.06 105 VAL A C 1
ATOM 852 O O . VAL A 1 105 ? -13.844 12.273 11.625 1 94.06 105 VAL A O 1
ATOM 855 N N . GLU A 1 106 ? -15.961 11.594 12.055 1 95.44 106 GLU A N 1
ATOM 856 C CA . GLU A 1 106 ? -15.531 10.461 12.867 1 95.44 106 GLU A CA 1
ATOM 857 C C . GLU A 1 106 ? -14.688 9.484 12.047 1 95.44 106 GLU A C 1
ATOM 859 O O . GLU A 1 106 ? -13.68 8.961 12.539 1 95.44 106 GLU A O 1
ATOM 864 N N . LYS A 1 107 ? -15.102 9.211 10.891 1 96.5 107 LYS A N 1
ATOM 865 C CA . LYS A 1 107 ? -14.359 8.305 10.016 1 96.5 107 LYS A CA 1
ATOM 866 C C . LYS A 1 107 ? -13 8.891 9.641 1 96.5 107 LYS A C 1
ATOM 868 O O . LYS A 1 107 ? -12 8.172 9.586 1 96.5 107 LYS A O 1
ATOM 873 N N . LEU A 1 108 ? -12.961 10.18 9.359 1 96.5 108 LEU A N 1
ATOM 874 C CA . LEU A 1 108 ? -11.695 10.844 9.055 1 96.5 108 LEU A CA 1
ATOM 875 C C . LEU A 1 108 ? -10.727 10.727 10.227 1 96.5 108 LEU A C 1
ATOM 877 O O . LEU A 1 108 ? -9.555 10.391 10.047 1 96.5 108 LEU A O 1
ATOM 881 N N . GLU A 1 109 ? -11.25 10.969 11.375 1 95.25 109 GLU A N 1
ATOM 882 C CA . GLU A 1 109 ? -10.43 10.828 12.578 1 95.25 109 GLU A CA 1
ATOM 883 C C . GLU A 1 109 ? -9.867 9.414 12.703 1 95.25 109 GLU A C 1
ATOM 885 O O . GLU A 1 109 ? -8.695 9.234 13.039 1 95.25 109 GLU A O 1
ATOM 890 N N . CYS A 1 110 ? -10.68 8.469 12.5 1 96.69 110 CYS A N 1
ATOM 891 C CA . CYS A 1 110 ? -10.258 7.074 12.578 1 96.69 110 CYS A CA 1
ATOM 892 C C . CYS A 1 110 ? -9.148 6.781 11.586 1 96.69 110 CYS A C 1
ATOM 894 O O . CYS A 1 110 ? -8.172 6.109 11.922 1 96.69 110 CYS A O 1
ATOM 896 N N . GLU A 1 111 ? -9.289 7.293 10.352 1 97.38 111 GLU A N 1
ATOM 897 C CA . GLU A 1 111 ? -8.289 7.023 9.328 1 97.38 111 GLU A CA 1
ATOM 898 C C . GLU A 1 111 ? -6.965 7.707 9.664 1 97.38 111 GLU A C 1
ATOM 900 O O . GLU A 1 111 ? -5.891 7.152 9.414 1 97.38 111 GLU A O 1
ATOM 905 N N . ILE A 1 112 ? -7.047 8.883 10.203 1 97.12 112 ILE A N 1
ATOM 906 C CA . ILE A 1 112 ? -5.832 9.57 10.633 1 97.12 112 ILE A CA 1
ATOM 907 C C . ILE A 1 112 ? -5.156 8.773 11.75 1 97.12 112 ILE A C 1
ATOM 909 O O . ILE A 1 112 ? -3.932 8.617 11.75 1 97.12 112 ILE A O 1
ATOM 913 N N . GLU A 1 113 ? -5.918 8.25 12.641 1 97.62 113 GLU A N 1
ATOM 914 C CA . GLU A 1 113 ? -5.375 7.41 13.703 1 97.62 113 GLU A CA 1
ATOM 915 C C . GLU A 1 113 ? -4.699 6.164 13.133 1 97.62 113 GLU A C 1
ATOM 917 O O . GLU A 1 113 ? -3.67 5.723 13.641 1 97.62 113 GLU A O 1
ATOM 922 N N . VAL A 1 114 ? -5.285 5.598 12.172 1 98 114 VAL A N 1
ATOM 923 C CA . VAL A 1 114 ? -4.691 4.445 11.5 1 98 114 VAL A CA 1
ATOM 924 C C . VAL A 1 114 ? -3.307 4.812 10.969 1 98 114 VAL A C 1
ATOM 926 O O . VAL A 1 114 ? -2.35 4.051 11.125 1 98 114 VAL A O 1
ATOM 929 N N . VAL A 1 115 ? -3.195 5.984 10.359 1 98.62 115 VAL A N 1
ATOM 930 C CA . VAL A 1 115 ? -1.919 6.426 9.805 1 98.62 115 VAL A CA 1
ATOM 931 C C . VAL A 1 115 ? -0.906 6.613 10.93 1 98.62 115 VAL A C 1
ATOM 933 O O . VAL A 1 115 ? 0.234 6.156 10.836 1 98.62 115 VAL A O 1
ATOM 936 N N . ILE A 1 116 ? -1.319 7.148 11.992 1 98.12 116 ILE A N 1
ATOM 937 C CA . ILE A 1 116 ? -0.429 7.406 13.117 1 98.12 116 ILE A CA 1
ATOM 938 C C . ILE A 1 116 ? 0.051 6.082 13.711 1 98.12 116 ILE A C 1
ATOM 940 O O . ILE A 1 116 ? 1.249 5.898 13.938 1 98.12 116 ILE A O 1
ATOM 944 N N . ARG A 1 117 ? -0.833 5.219 13.945 1 98.19 117 ARG A N 1
ATOM 945 C CA . ARG A 1 117 ? -0.456 3.906 14.461 1 98.19 117 ARG A CA 1
ATOM 946 C C . ARG A 1 117 ? 0.492 3.191 13.508 1 98.19 117 ARG A C 1
ATOM 948 O O . ARG A 1 117 ? 1.401 2.48 13.945 1 98.19 117 ARG A O 1
ATOM 955 N N . SER A 1 118 ? 0.224 3.33 12.289 1 98.5 118 SER A N 1
ATOM 956 C CA . SER A 1 118 ? 1.082 2.723 11.281 1 98.5 118 SER A CA 1
ATOM 957 C C . SER A 1 118 ? 2.482 3.324 11.312 1 98.5 118 SER A C 1
ATOM 959 O O . SER A 1 118 ? 3.471 2.619 11.102 1 98.5 118 SER A O 1
ATOM 961 N N . MET A 1 119 ? 2.574 4.617 11.508 1 97.75 119 MET A N 1
ATOM 962 C CA . MET A 1 119 ? 3.879 5.25 11.68 1 97.75 119 MET A CA 1
ATOM 963 C C . MET A 1 119 ? 4.629 4.645 12.859 1 97.75 119 MET A C 1
ATOM 965 O O . MET A 1 119 ? 5.809 4.312 12.75 1 97.75 119 MET A O 1
ATOM 969 N N . GLU A 1 120 ? 3.916 4.48 13.891 1 97.19 120 GLU A N 1
ATOM 970 C CA . GLU A 1 120 ? 4.52 3.877 15.07 1 97.19 120 GLU A CA 1
ATOM 971 C C . GLU A 1 120 ? 5.008 2.461 14.781 1 97.19 120 GLU A C 1
ATOM 973 O O . GLU A 1 120 ? 6.098 2.076 15.203 1 97.19 120 GLU A O 1
ATOM 978 N N . ASN A 1 121 ? 4.199 1.721 14.148 1 96.69 121 ASN A N 1
ATOM 979 C CA . ASN A 1 121 ? 4.582 0.364 13.773 1 96.69 121 ASN A CA 1
ATOM 980 C C . ASN A 1 121 ? 5.82 0.359 12.875 1 96.69 121 ASN A C 1
ATOM 982 O O . ASN A 1 121 ? 6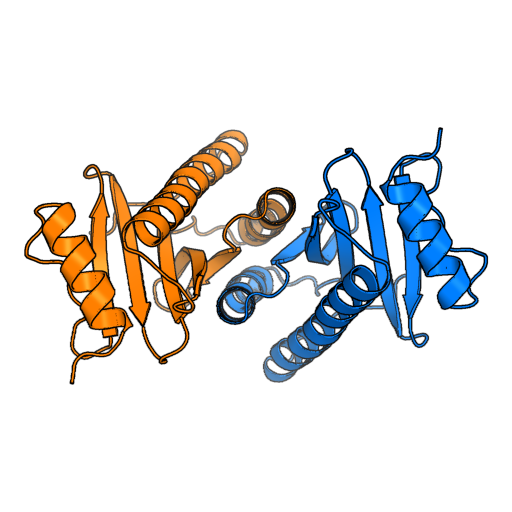.711 -0.477 13.047 1 96.69 121 ASN A O 1
ATOM 986 N N . LEU A 1 122 ? 5.844 1.28 11.922 1 96.94 122 LEU A N 1
ATOM 987 C CA . LEU A 1 122 ? 7.004 1.386 11.047 1 96.94 122 LEU A CA 1
ATOM 988 C C . LEU A 1 122 ? 8.273 1.64 11.852 1 96.94 122 LEU A C 1
ATOM 990 O O . LEU A 1 122 ? 9.297 0.987 11.633 1 96.94 122 LEU A O 1
ATOM 994 N N . TYR A 1 123 ? 8.164 2.582 12.742 1 95.19 123 TYR A N 1
ATOM 995 C CA . TYR A 1 123 ? 9.32 2.898 13.57 1 95.19 123 TYR A CA 1
ATOM 996 C C . TYR A 1 123 ? 9.797 1.67 14.344 1 95.19 123 TYR A C 1
ATOM 998 O O . TYR A 1 123 ? 11 1.43 14.461 1 95.19 123 TYR A O 1
ATOM 1006 N N . HIS A 1 124 ? 8.867 0.962 14.812 1 94.5 124 HIS A N 1
ATOM 1007 C CA . HIS A 1 124 ? 9.211 -0.253 15.547 1 94.5 124 HIS A CA 1
ATOM 1008 C C . HIS A 1 124 ? 9.914 -1.26 14.641 1 94.5 124 HIS A C 1
ATOM 1010 O O . HIS A 1 124 ? 10.914 -1.859 15.031 1 94.5 124 HIS A O 1
ATOM 1016 N N . ILE A 1 125 ? 9.359 -1.48 13.461 1 89.81 125 ILE A N 1
ATOM 1017 C CA . ILE A 1 125 ? 9.938 -2.41 12.492 1 89.81 125 ILE A CA 1
ATOM 1018 C C . ILE A 1 125 ? 11.367 -1.998 12.172 1 89.81 125 ILE A C 1
ATOM 1020 O O . ILE A 1 125 ? 12.273 -2.838 12.148 1 89.81 125 ILE A O 1
ATOM 1024 N N . LEU A 1 126 ? 11.57 -0.734 11.961 1 91.19 126 LEU A N 1
ATOM 1025 C CA . LEU A 1 126 ? 12.883 -0.221 11.57 1 91.19 126 LEU A CA 1
ATOM 1026 C C . LEU A 1 126 ? 13.859 -0.279 12.734 1 91.19 126 LEU A C 1
ATOM 1028 O O . LEU A 1 126 ? 15.047 -0.572 12.539 1 91.19 126 LEU A O 1
ATOM 1032 N N . GLN A 1 127 ? 13.367 0.059 13.859 1 91.25 127 GLN A N 1
ATOM 1033 C CA . GLN A 1 127 ? 14.211 0.007 15.047 1 91.25 127 GLN A CA 1
ATOM 1034 C C . GLN A 1 127 ? 14.797 -1.391 15.25 1 91.25 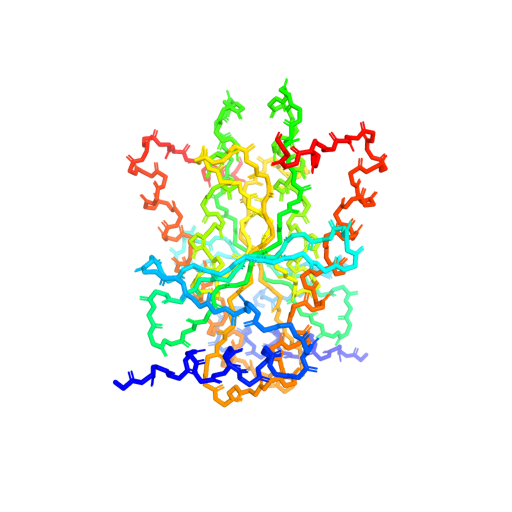127 GLN A C 1
ATOM 1036 O O . GLN A 1 127 ? 15.961 -1.537 15.609 1 91.25 127 GLN A O 1
ATOM 1041 N N . ASP A 1 128 ? 13.992 -2.391 15.07 1 89.75 128 ASP A N 1
ATOM 1042 C CA . ASP A 1 128 ? 14.43 -3.779 15.188 1 89.75 128 ASP A CA 1
ATOM 1043 C C . ASP A 1 128 ? 15.57 -4.074 14.219 1 89.75 128 ASP A C 1
ATOM 1045 O O . ASP A 1 128 ? 16.391 -4.973 14.461 1 89.75 128 ASP A O 1
ATOM 1049 N N . LYS A 1 129 ? 15.641 -3.301 13.203 1 87.31 129 LYS A N 1
ATOM 1050 C CA . LYS A 1 129 ? 16.672 -3.51 12.188 1 87.31 129 LYS A CA 1
ATOM 1051 C C . LYS A 1 129 ? 17.812 -2.518 12.352 1 87.31 129 LYS A C 1
ATOM 1053 O O . LYS A 1 129 ? 18.734 -2.477 11.531 1 87.31 129 LYS A O 1
ATOM 1058 N N . GLY A 1 130 ? 17.719 -1.678 13.336 1 89.38 130 GLY A N 1
ATOM 1059 C CA . GLY A 1 130 ? 18.75 -0.694 13.625 1 89.38 130 GLY A CA 1
ATOM 1060 C C . GLY A 1 130 ? 18.703 0.501 12.695 1 89.38 130 GLY A C 1
ATOM 1061 O O . GLY A 1 130 ? 19.734 1.147 12.469 1 89.38 130 GLY A O 1
ATOM 1062 N N . ILE A 1 131 ? 17.594 0.736 12.078 1 90.38 131 ILE A N 1
ATOM 1063 C CA . ILE A 1 131 ? 17.438 1.851 11.156 1 90.38 131 ILE A CA 1
ATOM 1064 C C . ILE A 1 131 ? 16.719 3.006 11.852 1 90.38 131 ILE A C 1
ATOM 1066 O O . ILE A 1 131 ? 15.703 2.803 12.523 1 90.38 131 ILE A O 1
ATOM 1070 N N . THR A 1 132 ? 17.266 4.16 11.758 1 90.81 132 THR A N 1
ATOM 1071 C CA . THR A 1 132 ? 16.625 5.352 12.312 1 90.81 132 THR A CA 1
ATOM 1072 C C . THR A 1 132 ? 16.359 6.379 11.219 1 90.81 132 THR A C 1
ATOM 1074 O O . THR A 1 132 ? 17.234 6.66 10.391 1 90.81 132 THR A O 1
ATOM 1077 N N . LEU A 1 133 ? 15.188 6.863 11.219 1 93.38 133 LEU A N 1
ATOM 1078 C CA . LEU A 1 133 ? 14.82 7.898 10.266 1 93.38 133 LEU A CA 1
ATOM 1079 C C . LEU A 1 133 ? 15.047 9.289 10.852 1 93.38 133 LEU A C 1
ATOM 1081 O O . LEU A 1 133 ? 14.953 9.477 12.062 1 93.38 133 LEU A O 1
ATOM 1085 N N . ASP A 1 134 ? 15.406 10.188 9.953 1 93.19 134 ASP A N 1
ATOM 1086 C CA . ASP A 1 134 ? 15.508 11.594 10.344 1 93.19 134 ASP A CA 1
ATOM 1087 C C . ASP A 1 134 ? 14.148 12.273 10.305 1 93.19 134 ASP A C 1
ATOM 1089 O O . ASP A 1 134 ? 13.625 12.57 9.227 1 93.19 134 ASP A O 1
ATOM 1093 N N . THR A 1 135 ? 13.586 12.562 11.469 1 89.31 135 THR A N 1
ATOM 1094 C CA . THR A 1 135 ? 12.234 13.109 11.547 1 89.31 135 THR A CA 1
ATOM 1095 C C . THR A 1 135 ? 12.273 14.617 11.758 1 89.31 135 THR A C 1
ATOM 1097 O O . THR A 1 135 ? 11.234 15.242 12 1 89.31 135 THR A O 1
ATOM 1100 N N . ASP A 1 136 ? 13.531 15.211 11.727 1 78.19 136 ASP A N 1
ATOM 1101 C CA . ASP A 1 136 ? 13.648 16.656 11.891 1 78.19 136 ASP A CA 1
ATOM 1102 C C . ASP A 1 136 ? 13.219 17.391 10.625 1 78.19 136 ASP A C 1
ATOM 1104 O O . ASP A 1 136 ? 13.836 17.25 9.57 1 78.19 136 ASP A O 1
ATOM 1108 N N . TYR A 1 137 ? 11.898 17.672 10.531 1 61.25 137 TYR A N 1
ATOM 1109 C CA . TYR A 1 137 ? 11.336 18.344 9.367 1 61.25 137 TYR A CA 1
ATOM 1110 C C . TYR 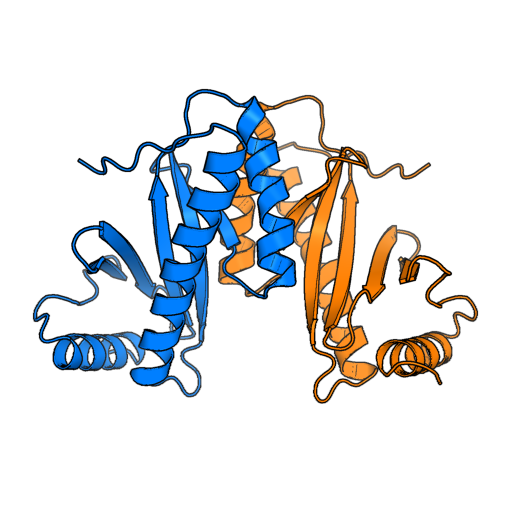A 1 137 ? 11.758 19.812 9.32 1 61.25 137 TYR A C 1
ATOM 1112 O O . TYR A 1 137 ? 11.297 20.578 8.469 1 61.25 137 TYR A O 1
ATOM 1120 N N . THR A 1 138 ? 12.602 20.266 10.211 1 51.12 138 THR A N 1
ATOM 1121 C CA . THR A 1 138 ? 13.055 21.656 10.148 1 51.12 138 THR A CA 1
ATOM 1122 C C . THR A 1 138 ? 14.164 21.812 9.109 1 51.12 138 THR A C 1
ATOM 1124 O O . THR A 1 138 ? 15 20.938 8.945 1 51.12 138 THR A O 1
ATOM 1127 N N . MET B 1 1 ? -12.555 -30.156 8.477 1 58.53 1 MET B N 1
ATOM 1128 C CA . MET B 1 1 ? -13.508 -29.109 8.109 1 58.53 1 MET B CA 1
ATOM 1129 C C . MET B 1 1 ? -12.82 -28.016 7.293 1 58.53 1 MET B C 1
ATOM 1131 O O . MET B 1 1 ? -11.75 -27.531 7.668 1 58.53 1 MET B O 1
ATOM 1135 N N . TYR B 1 2 ? -13.227 -27.906 6.133 1 75.81 2 TYR B N 1
ATOM 1136 C CA . TYR B 1 2 ? -12.633 -26.938 5.215 1 75.81 2 TYR B CA 1
ATOM 1137 C C . TYR B 1 2 ? -12.859 -25.516 5.699 1 75.81 2 TYR B C 1
ATOM 1139 O O . TYR B 1 2 ? -13.93 -25.188 6.219 1 75.81 2 TYR B O 1
ATOM 1147 N N . SER B 1 3 ? -11.766 -24.812 5.816 1 88.88 3 SER B N 1
ATOM 1148 C CA . SER B 1 3 ? -11.875 -23.406 6.188 1 88.88 3 SER B CA 1
ATOM 1149 C C . SER B 1 3 ? -12.68 -22.625 5.152 1 88.88 3 SER B C 1
ATOM 1151 O O . SER B 1 3 ? -12.961 -23.125 4.07 1 88.88 3 SER B O 1
ATOM 1153 N N . ARG B 1 4 ? -13.297 -21.531 5.566 1 92.5 4 ARG B N 1
ATOM 1154 C CA . ARG B 1 4 ? -13.969 -20.625 4.641 1 92.5 4 ARG B CA 1
ATOM 1155 C C . ARG B 1 4 ? -13.109 -20.359 3.404 1 92.5 4 ARG B C 1
ATOM 1157 O O . ARG B 1 4 ? -13.625 -20.344 2.283 1 92.5 4 ARG B O 1
ATOM 1164 N N . ALA B 1 5 ? -11.852 -20.172 3.594 1 95.69 5 ALA B N 1
ATOM 1165 C CA . ALA B 1 5 ? -10.914 -19.938 2.496 1 95.69 5 ALA B CA 1
ATOM 1166 C C . ALA B 1 5 ? -10.875 -21.141 1.551 1 95.69 5 ALA B C 1
ATOM 1168 O O . ALA B 1 5 ? -10.859 -20.969 0.329 1 95.69 5 ALA B O 1
ATOM 1169 N N . ASP B 1 6 ? -10.883 -22.375 2.047 1 94.19 6 ASP B N 1
ATOM 1170 C CA . ASP B 1 6 ? -10.859 -23.578 1.228 1 94.19 6 ASP B CA 1
ATOM 1171 C C . ASP B 1 6 ? -12.117 -23.688 0.367 1 94.19 6 ASP B C 1
ATOM 1173 O O . ASP B 1 6 ? -12.039 -24.031 -0.812 1 94.19 6 ASP B O 1
ATOM 1177 N N . ARG B 1 7 ? -13.219 -23.406 1.025 1 92.62 7 ARG B N 1
ATOM 1178 C CA . ARG B 1 7 ? -14.492 -23.484 0.309 1 92.62 7 ARG B CA 1
ATOM 1179 C C . ARG B 1 7 ? -14.547 -22.453 -0.814 1 92.62 7 ARG B C 1
ATOM 1181 O O . ARG B 1 7 ? -14.969 -22.766 -1.929 1 92.62 7 ARG B O 1
ATOM 1188 N N . LEU B 1 8 ? -14.172 -21.25 -0.485 1 94.31 8 LEU B N 1
ATOM 1189 C CA . LEU B 1 8 ? -14.156 -20.188 -1.475 1 94.31 8 LEU B CA 1
ATOM 1190 C C . LEU B 1 8 ? -13.266 -20.547 -2.654 1 94.31 8 LEU B C 1
ATOM 1192 O O . LEU B 1 8 ? -13.656 -20.375 -3.811 1 94.31 8 LEU B O 1
ATOM 1196 N N . LEU B 1 9 ? -12.023 -21.062 -2.352 1 94.44 9 LEU B N 1
ATOM 1197 C CA . LEU B 1 9 ? -11.078 -21.406 -3.404 1 94.44 9 LEU B CA 1
ATOM 1198 C C . LEU B 1 9 ? -11.594 -22.562 -4.25 1 94.44 9 LEU B C 1
ATOM 1200 O O . LEU B 1 9 ? -11.398 -22.578 -5.465 1 94.44 9 LEU B O 1
ATOM 1204 N N . ARG B 1 10 ? -12.203 -23.531 -3.65 1 91.25 10 ARG B N 1
ATOM 1205 C CA . ARG B 1 10 ? -12.789 -24.641 -4.383 1 91.25 10 ARG B CA 1
ATOM 1206 C C . ARG B 1 10 ? -13.852 -24.156 -5.363 1 91.25 10 ARG B C 1
ATOM 1208 O O . ARG B 1 10 ? -13.883 -24.594 -6.516 1 91.25 10 ARG B O 1
ATOM 1215 N N . GLN B 1 11 ? -14.727 -23.312 -4.887 1 91.69 11 GLN B N 1
ATOM 1216 C CA . GLN B 1 11 ? -15.75 -22.734 -5.75 1 91.69 11 GLN B CA 1
ATOM 1217 C C . GLN B 1 11 ? -15.125 -21.953 -6.902 1 91.69 11 GLN B C 1
ATOM 1219 O O . GLN B 1 11 ? -15.602 -22.031 -8.039 1 91.69 11 GLN B O 1
ATOM 1224 N N . PHE B 1 12 ? -14.117 -21.188 -6.539 1 93.31 12 PHE B N 1
ATOM 1225 C CA . PHE B 1 12 ? -13.367 -20.438 -7.539 1 93.31 12 PHE B CA 1
ATOM 1226 C C . PHE B 1 12 ? -12.766 -21.375 -8.586 1 93.31 12 PHE B C 1
ATOM 1228 O O . PHE B 1 12 ? -12.836 -21.094 -9.781 1 93.31 12 PHE B O 1
ATOM 1235 N N . SER B 1 13 ? -12.141 -22.422 -8.156 1 90.62 13 SER B N 1
ATOM 1236 C CA . SER B 1 13 ? -11.523 -23.406 -9.023 1 90.62 13 SER B CA 1
ATOM 1237 C C . SER B 1 13 ? -12.539 -24.031 -9.977 1 90.62 13 SER B C 1
ATOM 1239 O O . SER B 1 13 ? -12.258 -24.219 -11.164 1 90.62 13 SER B O 1
ATOM 1241 N N . LEU B 1 14 ? -13.672 -24.297 -9.508 1 86.62 14 LEU B N 1
ATOM 1242 C CA . LEU B 1 14 ? -14.734 -24.906 -10.305 1 86.62 14 LEU B CA 1
ATOM 1243 C C . LEU B 1 14 ? -15.227 -23.938 -11.367 1 86.62 14 LEU B C 1
ATOM 1245 O O . LEU B 1 14 ? -15.484 -24.328 -12.508 1 86.62 14 LEU B O 1
ATOM 1249 N N . LYS B 1 15 ? -15.305 -22.781 -10.984 1 84.69 15 LYS B N 1
ATOM 1250 C CA . LYS B 1 15 ? -15.789 -21.75 -11.914 1 84.69 15 LYS B CA 1
ATOM 1251 C C . LYS B 1 15 ? -14.812 -21.547 -13.07 1 84.69 15 LYS B C 1
ATOM 1253 O O . LYS B 1 15 ? -15.227 -21.297 -14.203 1 84.69 15 LYS B O 1
ATOM 1258 N N . LEU B 1 16 ? -13.516 -21.547 -12.766 1 79.12 16 LEU B N 1
ATOM 1259 C CA . LEU B 1 16 ? -12.492 -21.312 -13.773 1 79.12 16 LEU B CA 1
ATOM 1260 C C . LEU B 1 16 ? -12.18 -22.578 -14.547 1 79.12 16 LEU B C 1
ATOM 1262 O O . LEU B 1 16 ? -11.438 -22.562 -15.531 1 79.12 16 LEU B O 1
ATOM 1266 N N . ASN B 1 17 ? -12.836 -23.672 -14.281 1 74.75 17 ASN B N 1
ATOM 1267 C CA . ASN B 1 17 ? -12.555 -24.984 -14.852 1 74.75 17 ASN B CA 1
ATOM 1268 C C . ASN B 1 17 ? -11.078 -25.344 -14.719 1 74.75 17 ASN B C 1
ATOM 1270 O O . ASN B 1 17 ? -10.461 -25.828 -15.672 1 74.75 17 ASN B O 1
ATOM 1274 N N . ALA B 1 18 ? -10.531 -24.812 -13.703 1 65.94 18 ALA B N 1
ATOM 1275 C CA . ALA B 1 18 ? -9.133 -25.109 -13.414 1 65.94 18 ALA B CA 1
ATOM 1276 C C . ALA B 1 18 ? -9.008 -26.078 -12.242 1 65.94 18 ALA B C 1
ATOM 1278 O O . ALA B 1 18 ? -9.141 -25.688 -11.086 1 65.94 18 ALA B O 1
ATOM 1279 N N . ASP B 1 19 ? -9.039 -27.344 -12.32 1 64.94 19 ASP B N 1
ATOM 1280 C CA . ASP B 1 19 ? -9.125 -28.391 -11.32 1 64.94 19 ASP B CA 1
ATOM 1281 C C . ASP B 1 19 ? -7.98 -28.297 -10.312 1 64.94 19 ASP B C 1
ATOM 1283 O O . ASP B 1 19 ? -8.094 -28.781 -9.188 1 64.94 19 ASP B O 1
ATOM 1287 N N . SER B 1 20 ? -7.102 -27.453 -10.562 1 75.06 20 SER B N 1
ATOM 1288 C CA . SER B 1 20 ? -5.906 -27.641 -9.742 1 75.06 20 SER B CA 1
ATOM 1289 C C . SER B 1 20 ? -5.688 -26.438 -8.82 1 75.06 20 SER B C 1
ATOM 1291 O O . SER B 1 20 ? -4.676 -26.375 -8.117 1 75.06 20 SER B O 1
ATOM 1293 N N . ILE B 1 21 ? -6.73 -25.719 -8.609 1 85.25 21 ILE B N 1
ATOM 1294 C CA . ILE B 1 21 ? -6.473 -24.562 -7.754 1 85.25 21 ILE B CA 1
ATOM 1295 C C . ILE B 1 21 ? -6.895 -24.875 -6.32 1 85.25 21 ILE B C 1
ATOM 1297 O O . ILE B 1 21 ? -8.086 -24.953 -6.02 1 85.25 21 ILE B O 1
ATOM 1301 N N . ALA B 1 22 ? -5.984 -25.172 -5.461 1 90.75 22 ALA B N 1
ATOM 1302 C CA . ALA B 1 22 ? -6.211 -25.469 -4.047 1 90.75 22 ALA B CA 1
ATOM 1303 C C . ALA B 1 22 ? -4.992 -25.109 -3.209 1 90.75 22 ALA B C 1
ATOM 1305 O O . ALA B 1 22 ? -3.867 -25.078 -3.715 1 90.75 22 ALA B O 1
ATOM 1306 N N . PHE B 1 23 ? -5.27 -24.797 -1.972 1 94.31 23 PHE B N 1
ATOM 1307 C CA . PHE B 1 23 ? -4.148 -24.562 -1.069 1 94.31 23 PHE B CA 1
ATOM 1308 C C . PHE B 1 23 ? -3.387 -25.859 -0.806 1 94.31 23 PHE B C 1
ATOM 1310 O O . PHE B 1 23 ? -3.99 -26.922 -0.651 1 94.31 23 PHE B O 1
ATOM 1317 N N . ASP B 1 24 ? -2.119 -25.797 -0.722 1 93.56 24 ASP B N 1
ATOM 1318 C CA . ASP B 1 24 ? -1.292 -26.938 -0.359 1 93.56 24 ASP B CA 1
ATOM 1319 C C . ASP B 1 24 ? -1.105 -27.016 1.154 1 93.56 24 ASP B C 1
ATOM 1321 O O . ASP B 1 24 ? -1.832 -26.375 1.912 1 93.56 24 ASP B O 1
ATOM 1325 N N . GLU B 1 25 ? -0.163 -27.828 1.617 1 92.94 25 GLU B N 1
ATOM 1326 C CA . GLU B 1 25 ? 0.057 -28.062 3.043 1 92.94 25 GLU B CA 1
ATOM 1327 C C . GLU B 1 25 ? 0.576 -26.797 3.729 1 92.94 25 GLU B C 1
ATOM 1329 O O . GLU B 1 25 ? 0.421 -26.641 4.941 1 92.94 25 GLU B O 1
ATOM 1334 N N . ASN B 1 26 ? 1.184 -25.953 2.916 1 93.94 26 ASN B N 1
ATOM 1335 C CA . ASN B 1 26 ? 1.717 -24.703 3.461 1 93.94 26 ASN B CA 1
ATOM 1336 C C . ASN B 1 26 ? 0.719 -23.562 3.322 1 93.94 26 ASN B C 1
ATOM 1338 O O . ASN B 1 26 ? 1.062 -22.406 3.557 1 93.94 26 ASN B O 1
ATOM 1342 N N . ARG B 1 27 ? -0.48 -23.844 2.871 1 95.94 27 ARG B N 1
ATOM 1343 C CA . ARG B 1 27 ? -1.564 -22.875 2.697 1 95.94 27 ARG B CA 1
ATOM 1344 C C . ARG B 1 27 ? -1.244 -21.891 1.583 1 95.94 27 ARG B C 1
ATOM 1346 O O . ARG B 1 27 ? -1.587 -20.703 1.678 1 95.94 27 ARG B O 1
ATOM 1353 N N . LEU B 1 28 ? -0.539 -22.406 0.64 1 95.62 28 LEU B N 1
ATOM 1354 C CA . LEU B 1 28 ? -0.176 -21.625 -0.538 1 95.62 28 LEU B CA 1
ATOM 1355 C C . LEU B 1 28 ? -0.849 -22.188 -1.788 1 95.62 28 LEU B C 1
ATOM 1357 O O . LEU B 1 28 ? -1.009 -23.406 -1.922 1 95.62 28 LEU B O 1
ATOM 1361 N N . CYS B 1 29 ? -1.339 -21.344 -2.639 1 95.81 29 CYS B N 1
ATOM 1362 C CA . CYS B 1 29 ? -1.865 -21.688 -3.957 1 95.81 29 CYS B CA 1
ATOM 1363 C C . CYS B 1 29 ? -1.312 -20.75 -5.023 1 95.81 29 CYS B C 1
ATOM 1365 O O . CYS B 1 29 ? -1.294 -19.531 -4.832 1 95.81 29 CYS B O 1
ATOM 1367 N N . SER B 1 30 ? -0.802 -21.281 -6.055 1 94.56 30 SER B N 1
ATOM 1368 C CA . SER B 1 30 ? -0.259 -20.469 -7.145 1 94.56 30 SER B CA 1
ATOM 1369 C C . SER B 1 30 ? -0.793 -20.938 -8.492 1 94.56 30 SER B C 1
ATOM 1371 O O . SER B 1 30 ? -0.933 -22.141 -8.734 1 94.56 30 SER B O 1
ATOM 1373 N N . PHE B 1 31 ? -1.065 -20.062 -9.328 1 93 31 PHE B N 1
ATOM 1374 C CA . PHE B 1 31 ? -1.53 -20.375 -10.68 1 93 31 PHE B CA 1
ATOM 1375 C C . PHE B 1 31 ? -1.244 -19.219 -11.633 1 93 31 PHE B C 1
ATOM 1377 O O . PHE B 1 31 ? -0.898 -18.125 -11.203 1 93 31 PHE B O 1
ATOM 1384 N N . ILE B 1 32 ? -1.31 -19.547 -12.945 1 92.75 32 ILE B N 1
ATOM 1385 C CA . ILE B 1 32 ? -1.027 -18.562 -13.992 1 92.75 32 ILE B CA 1
ATOM 1386 C C . ILE B 1 32 ? -2.309 -18.25 -14.758 1 92.75 32 ILE B C 1
ATOM 1388 O O . ILE B 1 32 ? -3.088 -19.141 -15.086 1 92.75 32 ILE B O 1
ATOM 1392 N N . ILE B 1 33 ? -2.529 -17.016 -14.953 1 91.25 33 ILE B N 1
ATOM 1393 C CA . ILE B 1 33 ? -3.682 -16.547 -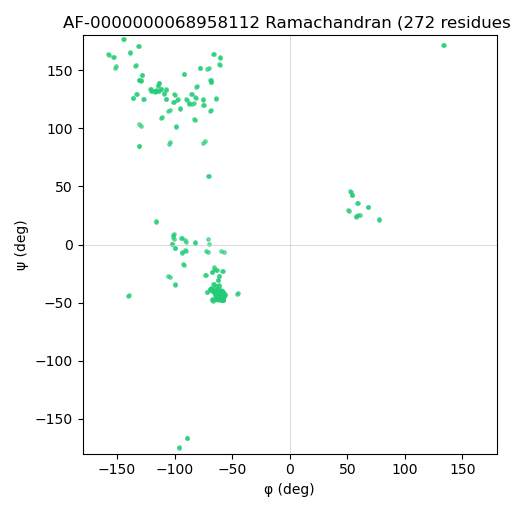15.719 1 91.25 33 ILE B CA 1
ATOM 1394 C C . ILE B 1 33 ? -3.221 -16.016 -17.078 1 91.25 33 ILE B C 1
ATOM 1396 O O . ILE B 1 33 ? -2.234 -15.281 -17.156 1 91.25 33 ILE B O 1
ATOM 1400 N N . ASP B 1 34 ? -3.896 -16.406 -18.141 1 89.88 34 ASP B N 1
ATOM 1401 C CA . ASP B 1 34 ? -3.662 -15.961 -19.516 1 89.88 34 ASP B CA 1
ATOM 1402 C C . ASP B 1 34 ? -2.225 -16.25 -19.953 1 89.88 34 ASP B C 1
ATOM 1404 O O . ASP B 1 34 ? -1.63 -15.484 -20.703 1 89.88 34 ASP B O 1
ATOM 1408 N N . ASN B 1 35 ? -1.604 -17.234 -19.312 1 89.31 35 ASN B N 1
ATOM 1409 C CA . ASN B 1 35 ? -0.233 -17.641 -19.594 1 89.31 35 ASN B CA 1
ATOM 1410 C C . ASN B 1 35 ? 0.75 -16.484 -19.375 1 89.31 35 ASN B C 1
ATOM 1412 O O . ASN B 1 35 ? 1.768 -16.391 -20.062 1 89.31 35 ASN B O 1
ATOM 1416 N N . ARG B 1 36 ? 0.358 -15.602 -18.547 1 92 36 ARG B N 1
ATOM 1417 C CA . ARG B 1 36 ? 1.18 -14.398 -18.422 1 92 36 ARG B CA 1
ATOM 1418 C C . ARG B 1 36 ? 1.282 -13.969 -16.953 1 92 36 ARG B C 1
ATOM 1420 O O . ARG B 1 36 ? 2.367 -13.625 -16.484 1 92 36 ARG B O 1
ATOM 1427 N N . TYR B 1 37 ? 0.231 -14 -16.25 1 94.94 37 TYR B N 1
ATOM 1428 C CA . TYR B 1 37 ? 0.209 -13.398 -14.914 1 94.94 37 TYR B CA 1
ATOM 1429 C C . TYR B 1 37 ? 0.222 -14.477 -13.836 1 94.94 37 TYR B C 1
ATOM 1431 O O . TYR B 1 37 ? -0.717 -15.266 -13.727 1 94.94 37 TYR B O 1
ATOM 1439 N N . ARG B 1 38 ? 1.282 -14.523 -13.055 1 95.44 38 ARG B N 1
ATOM 1440 C CA . ARG B 1 38 ? 1.391 -15.477 -11.953 1 95.44 38 ARG B CA 1
ATOM 1441 C C . ARG B 1 38 ? 0.765 -14.914 -10.688 1 95.44 38 ARG B C 1
ATOM 1443 O O . ARG B 1 38 ? 1.163 -13.852 -10.211 1 95.44 38 ARG B O 1
ATOM 1450 N N . ILE B 1 39 ? -0.216 -15.633 -10.18 1 96.75 39 ILE B N 1
ATOM 1451 C CA . ILE B 1 39 ? -0.953 -15.234 -8.984 1 96.75 39 ILE B CA 1
ATOM 1452 C C . ILE B 1 39 ? -0.671 -16.219 -7.852 1 96.75 39 ILE B C 1
ATOM 1454 O O . ILE B 1 39 ? -0.625 -17.438 -8.07 1 96.75 39 ILE B O 1
ATOM 1458 N N . LEU B 1 40 ? -0.374 -15.727 -6.727 1 97.06 40 LEU B N 1
ATOM 1459 C CA . LEU B 1 40 ? -0.196 -16.516 -5.512 1 97.06 40 LEU B CA 1
ATOM 1460 C C . LEU B 1 40 ? -1.238 -16.141 -4.465 1 97.06 40 LEU B C 1
ATOM 1462 O O . LEU B 1 40 ? -1.513 -14.961 -4.25 1 97.06 40 LEU B O 1
ATOM 1466 N N . LEU B 1 41 ? -1.892 -17.094 -3.869 1 97.5 41 LEU B N 1
ATOM 1467 C CA . LEU B 1 41 ? -2.818 -16.922 -2.758 1 97.5 41 LEU B CA 1
ATOM 1468 C C . LEU B 1 41 ? -2.287 -17.578 -1.494 1 97.5 41 LEU B C 1
ATOM 1470 O O . LEU B 1 41 ? -1.731 -18.688 -1.557 1 97.5 41 LEU B O 1
ATOM 1474 N N . THR B 1 42 ? -2.391 -16.922 -0.407 1 97.75 42 THR B N 1
ATOM 1475 C CA . THR B 1 42 ? -2.078 -17.547 0.875 1 97.75 42 THR B CA 1
ATOM 1476 C C . THR B 1 42 ? -3.213 -17.328 1.871 1 97.75 42 THR B C 1
ATOM 1478 O O . THR B 1 42 ? -3.85 -16.281 1.877 1 97.75 42 THR B O 1
ATOM 1481 N N . SER B 1 43 ? -3.5 -18.281 2.639 1 96.25 43 SER B N 1
ATOM 1482 C CA . SER B 1 43 ? -4.512 -18.234 3.689 1 96.25 43 SER B CA 1
ATOM 1483 C C . SER B 1 43 ? -3.965 -18.766 5.008 1 96.25 43 SER B C 1
ATOM 1485 O O . SER B 1 43 ? -4.176 -19.938 5.344 1 96.25 43 SER B O 1
ATOM 1487 N N . THR B 1 44 ? -3.316 -17.875 5.738 1 91.69 44 THR B N 1
ATOM 1488 C CA . THR B 1 44 ? -2.65 -18.328 6.961 1 91.69 44 THR B CA 1
ATOM 1489 C C . THR B 1 44 ? -3.51 -18.016 8.188 1 91.69 44 THR B C 1
ATOM 1491 O O . THR B 1 44 ? -3.129 -18.344 9.312 1 91.69 44 THR B O 1
ATOM 1494 N N . ASN B 1 45 ? -4.582 -17.406 8.062 1 89.56 45 ASN B N 1
ATOM 1495 C CA . ASN B 1 45 ? -5.539 -17.203 9.141 1 89.56 45 ASN B CA 1
ATOM 1496 C C . ASN B 1 45 ? -6.977 -17.266 8.633 1 89.56 45 ASN B C 1
ATOM 1498 O O . ASN B 1 45 ? -7.211 -17.469 7.438 1 89.56 45 ASN B O 1
ATOM 1502 N N . SER B 1 46 ? -7.934 -17.156 9.492 1 91.81 46 SER B N 1
ATOM 1503 C CA . SER B 1 46 ? -9.328 -17.375 9.133 1 91.81 46 SER B CA 1
ATOM 1504 C C . SER B 1 46 ? -10 -16.078 8.688 1 91.81 46 SER B C 1
ATOM 1506 O O . SER B 1 46 ? -11.156 -16.094 8.266 1 91.81 46 SER B O 1
ATOM 1508 N N . GLU B 1 47 ? -9.242 -15.016 8.625 1 94.62 47 GLU B N 1
ATOM 1509 C CA . GLU B 1 47 ? -9.906 -13.734 8.43 1 94.62 47 GLU B CA 1
ATOM 1510 C C . GLU B 1 47 ? -9.719 -13.227 7.008 1 94.62 47 GLU B C 1
ATOM 1512 O O . GLU B 1 47 ? -10.547 -12.461 6.5 1 94.62 47 GLU B O 1
ATOM 1517 N N . TYR B 1 48 ? -8.672 -13.633 6.418 1 96.69 48 TYR B N 1
ATOM 1518 C CA . TYR B 1 48 ? -8.414 -13.086 5.094 1 96.69 48 TYR B CA 1
ATOM 1519 C C . TYR B 1 48 ? -7.582 -14.055 4.254 1 96.69 48 TYR B C 1
ATOM 1521 O O . TYR B 1 48 ? -7.004 -15 4.785 1 96.69 48 TYR B O 1
ATOM 1529 N N . ILE B 1 49 ? -7.613 -13.844 2.922 1 97.38 49 ILE B N 1
ATOM 1530 C CA . ILE B 1 49 ? -6.688 -14.406 1.944 1 97.38 49 ILE B CA 1
ATOM 1531 C C . ILE B 1 49 ? -5.785 -13.305 1.398 1 97.38 49 ILE B C 1
ATOM 1533 O O . ILE B 1 49 ? -6.258 -12.219 1.055 1 97.38 49 ILE B O 1
ATOM 1537 N N . MET B 1 50 ? -4.504 -13.57 1.419 1 98.38 50 MET B N 1
ATOM 1538 C CA . MET B 1 50 ? -3.598 -12.664 0.721 1 98.38 50 MET B CA 1
ATOM 1539 C C . MET B 1 50 ? -3.502 -13.023 -0.759 1 98.38 50 MET B C 1
ATOM 1541 O O . MET B 1 50 ? -3.338 -14.195 -1.109 1 98.38 50 MET B O 1
ATOM 1545 N N . ILE B 1 51 ? -3.686 -12.031 -1.604 1 98.31 51 ILE B N 1
ATOM 1546 C CA . ILE B 1 51 ? -3.512 -12.172 -3.047 1 98.31 51 ILE B CA 1
ATOM 1547 C C . ILE B 1 51 ? -2.232 -11.461 -3.482 1 98.31 51 ILE B C 1
ATOM 1549 O O . ILE B 1 51 ? -2.059 -10.266 -3.232 1 98.31 51 ILE B O 1
ATOM 1553 N N . TYR B 1 52 ? -1.344 -12.203 -4.16 1 98.56 52 TYR B N 1
ATOM 1554 C CA . TYR B 1 52 ? -0.1 -11.625 -4.648 1 98.56 52 TYR B CA 1
ATOM 1555 C C . TYR B 1 52 ? 0.006 -11.75 -6.164 1 98.56 52 TYR B C 1
ATOM 1557 O O . TYR B 1 52 ? -0.327 -12.797 -6.727 1 98.56 52 TYR B O 1
ATOM 1565 N N . GLY B 1 53 ? 0.371 -10.711 -6.785 1 98.38 53 GLY B N 1
ATOM 1566 C CA . GLY B 1 53 ? 0.839 -10.773 -8.164 1 98.38 53 GLY B CA 1
ATOM 1567 C C . GLY B 1 53 ? 2.352 -10.727 -8.281 1 98.38 53 GLY B C 1
ATOM 1568 O O . GLY B 1 53 ? 2.986 -9.773 -7.816 1 98.38 53 GLY B O 1
ATOM 1569 N N . PHE B 1 54 ? 2.9 -11.68 -8.859 1 97.81 54 PHE B N 1
ATOM 1570 C CA . PHE B 1 54 ? 4.336 -11.703 -9.109 1 97.81 54 PHE B CA 1
ATOM 1571 C C . PHE B 1 54 ? 4.699 -10.758 -10.25 1 97.81 54 PHE B C 1
ATOM 1573 O O . PHE B 1 54 ? 4.277 -10.969 -11.391 1 97.81 54 PHE B O 1
ATOM 1580 N N . CYS B 1 55 ? 5.484 -9.844 -9.961 1 97.56 55 CYS B N 1
ATOM 1581 C CA . CYS B 1 55 ? 5.77 -8.828 -10.969 1 97.56 55 CYS B CA 1
ATOM 1582 C C . CYS B 1 55 ? 7.102 -9.109 -11.656 1 97.56 55 CYS B C 1
ATOM 1584 O O . CYS B 1 55 ? 7.285 -8.758 -12.82 1 97.56 55 CYS B O 1
ATOM 1586 N N . GLY B 1 56 ? 8.062 -9.648 -10.906 1 96.31 56 GLY B N 1
ATOM 1587 C CA . GLY B 1 56 ? 9.359 -9.953 -11.492 1 96.31 56 GLY B CA 1
ATOM 1588 C C . GLY B 1 56 ? 10.523 -9.492 -10.633 1 96.31 56 GLY B C 1
ATOM 1589 O O . GLY B 1 56 ? 10.32 -8.828 -9.617 1 96.31 56 GLY B O 1
ATOM 1590 N N . ARG B 1 57 ? 11.727 -9.906 -11.039 1 95 57 ARG B N 1
ATOM 1591 C CA . ARG B 1 57 ? 12.953 -9.523 -10.344 1 95 57 ARG B CA 1
ATOM 1592 C C . ARG B 1 57 ? 13.516 -8.219 -10.906 1 95 57 ARG B C 1
ATOM 1594 O O . ARG B 1 57 ? 13.633 -8.062 -12.125 1 95 57 ARG B O 1
ATOM 1601 N N . PRO B 1 58 ? 13.68 -7.301 -9.953 1 93 58 PRO B N 1
ATOM 1602 C CA . PRO B 1 58 ? 14.312 -6.07 -10.438 1 93 58 PRO B CA 1
ATOM 1603 C C . PRO B 1 58 ? 15.781 -6.258 -10.789 1 93 58 PRO B C 1
ATOM 1605 O O . PRO B 1 58 ? 16.422 -7.191 -10.305 1 93 58 PRO B O 1
ATOM 1608 N N . PRO B 1 59 ? 16.266 -5.441 -11.742 1 88.12 59 PRO B N 1
ATOM 1609 C CA . PRO B 1 59 ? 17.703 -5.484 -12.031 1 88.12 59 PRO B CA 1
ATOM 1610 C C . PRO B 1 59 ? 18.562 -5.129 -10.812 1 88.12 59 PRO B C 1
ATOM 1612 O O . PRO B 1 59 ? 18.047 -4.555 -9.844 1 88.12 59 PRO B O 1
ATOM 1615 N N . ASP B 1 60 ? 19.812 -5.535 -10.883 1 81.12 60 ASP B N 1
ATOM 1616 C CA . ASP B 1 60 ? 20.75 -5.27 -9.797 1 81.12 60 ASP B CA 1
ATOM 1617 C C . ASP B 1 60 ? 21.109 -3.789 -9.734 1 81.12 60 ASP B C 1
ATOM 1619 O O . ASP B 1 60 ? 22.188 -3.387 -10.164 1 81.12 60 ASP B O 1
ATOM 1623 N N . ASN B 1 61 ? 20.219 -2.996 -9.578 1 75.94 61 ASN B N 1
ATOM 1624 C CA . ASN B 1 61 ? 20.359 -1.556 -9.406 1 75.94 61 ASN B CA 1
ATOM 1625 C C . ASN B 1 61 ? 19.594 -1.051 -8.195 1 75.94 61 ASN B C 1
ATOM 1627 O O . ASN B 1 61 ? 18.375 -0.87 -8.258 1 75.94 61 ASN B O 1
ATOM 1631 N N . ASN B 1 62 ? 20.297 -0.823 -7.219 1 66.88 62 ASN B N 1
ATOM 1632 C CA . ASN B 1 62 ? 19.703 -0.434 -5.941 1 66.88 62 ASN B CA 1
ATOM 1633 C C . ASN B 1 62 ? 19.016 0.926 -6.035 1 66.88 62 ASN B C 1
ATOM 1635 O O . ASN B 1 62 ? 18.125 1.234 -5.242 1 66.88 62 ASN B O 1
ATOM 1639 N N . ASN B 1 63 ? 19.422 1.643 -7.062 1 77.06 63 ASN B N 1
ATOM 1640 C CA . ASN B 1 63 ? 18.891 2.992 -7.188 1 77.06 63 ASN B CA 1
ATOM 1641 C C . ASN B 1 63 ? 17.422 2.971 -7.625 1 77.06 63 ASN B C 1
ATOM 1643 O O . ASN B 1 63 ? 16.719 3.971 -7.488 1 77.06 63 ASN B O 1
ATOM 1647 N N . LEU B 1 64 ? 17 1.755 -7.895 1 88.06 64 LEU B N 1
ATOM 1648 C CA . LEU B 1 64 ? 15.648 1.65 -8.422 1 88.06 64 LEU B CA 1
ATOM 1649 C C . LEU B 1 64 ? 14.648 1.42 -7.293 1 88.06 64 LEU B C 1
ATOM 1651 O O . LEU B 1 64 ? 13.445 1.603 -7.48 1 88.06 64 LEU B O 1
ATOM 1655 N N . ALA B 1 65 ? 15.156 1.021 -6.172 1 90.81 65 ALA B N 1
ATOM 1656 C CA . ALA B 1 65 ? 14.266 0.647 -5.078 1 90.81 65 ALA B CA 1
ATOM 1657 C C . ALA B 1 65 ? 13.406 1.831 -4.637 1 90.81 65 ALA B C 1
ATOM 1659 O O . ALA B 1 65 ? 12.211 1.676 -4.367 1 90.81 65 ALA B O 1
ATOM 1660 N N . PHE B 1 66 ? 13.984 3.002 -4.691 1 92 66 PHE B N 1
ATOM 1661 C CA . PHE B 1 66 ? 13.227 4.184 -4.293 1 92 66 PHE B CA 1
ATOM 1662 C C . PHE B 1 66 ? 12.195 4.543 -5.352 1 92 66 PHE B C 1
ATOM 1664 O O . PHE B 1 66 ? 11.133 5.086 -5.031 1 92 66 PHE B O 1
ATOM 1671 N N . GLU B 1 67 ? 12.484 4.156 -6.527 1 92.12 67 GLU B N 1
ATOM 1672 C CA . GLU B 1 67 ? 11.484 4.34 -7.578 1 92.12 67 GLU B CA 1
ATOM 1673 C C . GLU B 1 67 ? 10.281 3.422 -7.363 1 92.12 67 GLU B C 1
ATOM 1675 O O . GLU B 1 67 ? 9.141 3.814 -7.613 1 92.12 67 GLU B O 1
ATOM 1680 N N . PHE B 1 68 ? 10.594 2.268 -6.934 1 94.81 68 PHE B N 1
ATOM 1681 C CA . PHE B 1 68 ? 9.508 1.347 -6.617 1 94.81 68 PHE B CA 1
ATOM 1682 C C . PHE B 1 68 ? 8.672 1.869 -5.457 1 94.81 68 PHE B C 1
ATOM 1684 O O . PHE B 1 68 ? 7.445 1.809 -5.488 1 94.81 68 PHE B O 1
ATOM 1691 N N . LEU B 1 69 ? 9.383 2.373 -4.48 1 95.56 69 LEU B N 1
ATOM 1692 C CA . LEU B 1 69 ? 8.68 2.963 -3.346 1 95.56 69 LEU B CA 1
ATOM 1693 C C . LEU B 1 69 ? 7.844 4.16 -3.787 1 95.56 69 LEU B C 1
ATOM 1695 O O . LEU B 1 69 ? 6.727 4.352 -3.305 1 95.56 69 LEU B O 1
ATOM 1699 N N . ASN B 1 70 ? 8.406 4.906 -4.691 1 95.5 70 ASN B N 1
ATOM 1700 C CA . ASN B 1 70 ? 7.688 6.062 -5.219 1 95.5 70 ASN B CA 1
ATOM 1701 C C . ASN B 1 70 ? 6.426 5.645 -5.969 1 95.5 70 ASN B C 1
ATOM 1703 O O . ASN B 1 70 ? 5.398 6.324 -5.895 1 95.5 70 ASN B O 1
ATOM 1707 N N . ALA B 1 71 ? 6.477 4.57 -6.629 1 95.5 71 ALA B N 1
ATOM 1708 C CA . ALA B 1 71 ? 5.328 4.062 -7.375 1 95.5 71 ALA B CA 1
ATOM 1709 C C . ALA B 1 71 ? 4.156 3.764 -6.441 1 95.5 71 ALA B C 1
ATOM 1711 O O . ALA B 1 71 ? 2.996 3.822 -6.855 1 95.5 71 ALA B O 1
ATOM 1712 N N . ASN B 1 72 ? 4.441 3.471 -5.215 1 97.62 72 ASN B N 1
ATOM 1713 C CA . ASN B 1 72 ? 3.387 3.16 -4.258 1 97.62 72 ASN B CA 1
ATOM 1714 C C . ASN B 1 72 ? 2.469 4.359 -4.027 1 97.62 72 ASN B C 1
ATOM 1716 O O . ASN B 1 72 ? 1.332 4.199 -3.58 1 97.62 72 ASN B O 1
ATOM 1720 N N . LEU B 1 73 ? 2.945 5.578 -4.312 1 96.81 73 LEU B N 1
ATOM 1721 C CA . LEU B 1 73 ? 2.074 6.742 -4.23 1 96.81 73 LEU B CA 1
ATOM 1722 C C . LEU B 1 73 ? 0.884 6.598 -5.176 1 96.81 73 LEU B C 1
ATOM 1724 O O . LEU B 1 73 ? -0.251 6.902 -4.801 1 96.81 73 LEU B O 1
ATOM 1728 N N . TRP B 1 74 ? 1.176 6.133 -6.352 1 95.81 74 TRP B N 1
ATOM 1729 C CA . TRP B 1 74 ? 0.109 5.918 -7.32 1 95.81 74 TRP B CA 1
ATOM 1730 C C . TRP B 1 74 ? -0.858 4.84 -6.84 1 95.81 74 TRP B C 1
ATOM 1732 O O . TRP B 1 74 ? -2.076 4.992 -6.957 1 95.81 74 TRP B O 1
ATOM 1742 N N . PHE B 1 75 ? -0.351 3.752 -6.312 1 97.62 75 PHE B N 1
ATOM 1743 C CA . PHE B 1 75 ? -1.188 2.656 -5.836 1 97.62 75 PHE B CA 1
ATOM 1744 C C . PHE B 1 75 ? -2.053 3.107 -4.664 1 97.62 75 PHE B C 1
ATOM 1746 O O . PHE B 1 75 ? -3.219 2.721 -4.562 1 97.62 75 PHE B O 1
ATOM 1753 N N . ALA B 1 76 ? -1.503 3.896 -3.787 1 97.5 76 ALA B N 1
ATOM 1754 C CA . ALA B 1 76 ? -2.281 4.441 -2.676 1 97.5 76 ALA B CA 1
ATOM 1755 C C . ALA B 1 76 ? -3.439 5.293 -3.186 1 97.5 76 ALA B C 1
ATOM 1757 O O . ALA B 1 76 ? -4.578 5.137 -2.736 1 97.5 76 ALA B O 1
ATOM 1758 N N . GLU B 1 77 ? -3.152 6.141 -4.113 1 95.88 77 GLU B N 1
ATOM 1759 C CA . GLU B 1 77 ? -4.16 7.051 -4.656 1 95.88 77 GLU B CA 1
ATOM 1760 C C . GLU B 1 77 ? -5.293 6.281 -5.324 1 95.88 77 GLU B C 1
ATOM 1762 O O . GLU B 1 77 ? -6.445 6.723 -5.309 1 95.88 77 GLU B O 1
ATOM 1767 N N . ASN B 1 78 ? -4.988 5.168 -5.852 1 94.75 78 ASN B N 1
ATOM 1768 C CA . ASN B 1 78 ? -5.973 4.406 -6.613 1 94.75 78 ASN B CA 1
ATOM 1769 C C . ASN B 1 78 ? -6.551 3.26 -5.793 1 94.75 78 ASN B C 1
ATOM 1771 O O . ASN B 1 78 ? -7.285 2.424 -6.316 1 94.75 78 ASN B O 1
ATOM 1775 N N . ASN B 1 79 ? -6.211 3.271 -4.578 1 95.12 79 ASN B N 1
ATOM 1776 C CA . ASN B 1 79 ? -6.656 2.207 -3.686 1 95.12 79 ASN B CA 1
ATOM 1777 C C . ASN B 1 79 ? -6.285 0.829 -4.227 1 95.12 79 ASN B C 1
ATOM 1779 O O . ASN B 1 79 ? -7.121 -0.077 -4.254 1 95.12 79 ASN B O 1
ATOM 1783 N N . GLY B 1 80 ? -5.082 0.733 -4.734 1 97.31 80 GLY B N 1
ATOM 1784 C CA . GLY B 1 80 ? -4.594 -0.517 -5.293 1 97.31 80 GLY B CA 1
ATOM 1785 C C . GLY B 1 80 ? -3.775 -1.331 -4.309 1 97.31 80 GLY B C 1
ATOM 1786 O O . GLY B 1 80 ? -3.74 -1.02 -3.115 1 97.31 80 GLY B O 1
ATOM 1787 N N . PRO B 1 81 ? -3.203 -2.453 -4.836 1 98.75 81 PRO B N 1
ATOM 1788 C CA . PRO B 1 81 ? -2.348 -3.293 -3.994 1 98.75 81 PRO B CA 1
ATOM 1789 C C . PRO B 1 81 ? -1.057 -2.59 -3.578 1 98.75 81 PRO B C 1
ATOM 1791 O O . PRO B 1 81 ? -0.732 -1.523 -4.105 1 98.75 81 PRO B O 1
ATOM 1794 N N . HIS B 1 82 ? -0.438 -3.117 -2.619 1 98.81 82 HIS B N 1
ATOM 1795 C CA . HIS B 1 82 ? 0.864 -2.629 -2.18 1 98.81 82 HIS B CA 1
ATOM 1796 C C . HIS B 1 82 ? 1.985 -3.188 -3.049 1 98.81 82 HIS B C 1
ATOM 1798 O O . HIS B 1 82 ? 2.076 -4.402 -3.248 1 98.81 82 HIS B O 1
ATOM 1804 N N . LEU B 1 83 ? 2.793 -2.336 -3.576 1 98.56 83 LEU B N 1
ATOM 1805 C CA . LEU B 1 83 ? 4.035 -2.816 -4.176 1 98.56 83 LEU B CA 1
ATOM 1806 C C . LEU B 1 83 ? 5.047 -3.184 -3.098 1 98.56 83 LEU B C 1
ATOM 1808 O O . LEU B 1 83 ? 5.355 -2.371 -2.225 1 98.56 83 LEU B O 1
ATOM 1812 N N . CYS B 1 84 ? 5.512 -4.371 -3.146 1 98.19 84 CYS B N 1
ATOM 1813 C CA . CYS B 1 84 ? 6.383 -4.934 -2.119 1 98.19 84 CYS B CA 1
ATOM 1814 C C . CYS B 1 84 ? 7.605 -5.59 -2.742 1 98.19 84 CYS B C 1
ATOM 1816 O O . CYS B 1 84 ? 7.703 -5.703 -3.965 1 98.19 84 CYS B O 1
ATOM 1818 N N . TYR B 1 85 ? 8.508 -5.945 -1.88 1 96.62 85 TYR B N 1
ATOM 1819 C CA . TYR B 1 85 ? 9.664 -6.762 -2.221 1 96.62 85 TYR B CA 1
ATOM 1820 C C . TYR B 1 85 ? 9.773 -7.973 -1.3 1 96.62 85 TYR B C 1
ATOM 1822 O O . TYR B 1 85 ? 9.711 -7.832 -0.075 1 96.62 85 TYR B O 1
ATOM 1830 N N . ASP B 1 86 ? 9.836 -9.086 -1.918 1 96 86 ASP B N 1
ATOM 1831 C CA . ASP B 1 86 ? 10.031 -10.32 -1.168 1 96 86 ASP B CA 1
ATOM 1832 C C . ASP B 1 86 ? 11.508 -10.711 -1.12 1 96 86 ASP B C 1
ATOM 1834 O O . ASP B 1 86 ? 12.078 -11.117 -2.131 1 96 86 ASP B O 1
ATOM 1838 N N . ASN B 1 87 ? 12.047 -10.727 0.056 1 92.75 87 ASN B N 1
ATOM 1839 C CA . ASN B 1 87 ? 13.469 -11.016 0.234 1 92.75 87 ASN B CA 1
ATOM 1840 C C . ASN B 1 87 ? 13.805 -12.453 -0.162 1 92.75 87 ASN B C 1
ATOM 1842 O O . ASN B 1 87 ? 14.898 -12.719 -0.651 1 92.75 87 ASN B O 1
ATOM 1846 N N . ASN B 1 88 ? 12.898 -13.328 0.078 1 91.88 88 ASN B N 1
ATOM 1847 C CA . ASN B 1 88 ? 13.156 -14.742 -0.197 1 91.88 88 ASN B CA 1
ATOM 1848 C C . ASN B 1 88 ? 13.281 -15.008 -1.694 1 91.88 88 ASN B C 1
ATOM 1850 O O . ASN B 1 88 ? 14.25 -15.633 -2.137 1 91.88 88 ASN B O 1
ATOM 1854 N N . SER B 1 89 ? 12.383 -14.492 -2.434 1 91.38 89 SER B N 1
ATOM 1855 C CA . SER B 1 89 ? 12.375 -14.719 -3.875 1 91.38 89 SER B CA 1
ATOM 1856 C C . SER B 1 89 ? 13.102 -13.602 -4.613 1 91.38 89 SER B C 1
ATOM 1858 O O . SER B 1 89 ? 13.297 -13.68 -5.828 1 91.38 89 SER B O 1
ATOM 1860 N N . GLN B 1 90 ? 13.508 -12.523 -3.92 1 93.19 90 GLN B N 1
ATOM 1861 C CA . GLN B 1 90 ? 14.164 -11.359 -4.5 1 93.19 90 GLN B CA 1
ATOM 1862 C C . GLN B 1 90 ? 13.344 -10.789 -5.664 1 93.19 90 GLN B C 1
ATOM 1864 O O . GLN B 1 90 ? 13.891 -10.516 -6.734 1 93.19 90 GLN B O 1
ATOM 1869 N N . SER B 1 91 ? 12.055 -10.688 -5.414 1 95.5 91 SER B N 1
ATOM 1870 C CA . SER B 1 91 ? 11.148 -10.25 -6.465 1 95.5 91 SER B CA 1
ATOM 1871 C C . SER B 1 91 ? 10.18 -9.188 -5.957 1 95.5 91 SER B C 1
ATOM 1873 O O . SER B 1 91 ? 9.938 -9.086 -4.75 1 95.5 91 SER B O 1
ATOM 1875 N N . LEU B 1 92 ? 9.75 -8.406 -6.926 1 97 92 LEU B N 1
ATOM 1876 C CA . LEU B 1 92 ? 8.664 -7.473 -6.652 1 97 92 LEU B CA 1
ATOM 1877 C C . LEU B 1 92 ? 7.312 -8.18 -6.715 1 97 92 LEU B C 1
ATOM 1879 O O . LEU B 1 92 ? 7.082 -9.016 -7.594 1 97 92 LEU B O 1
ATOM 1883 N N . LEU B 1 93 ? 6.488 -7.863 -5.738 1 98.5 93 LEU B N 1
ATOM 1884 C CA . LEU B 1 93 ? 5.129 -8.383 -5.66 1 98.5 93 LEU B CA 1
ATOM 1885 C C . LEU B 1 93 ? 4.121 -7.254 -5.469 1 98.5 93 LEU B C 1
ATOM 1887 O O . LEU B 1 93 ? 4.445 -6.223 -4.879 1 98.5 93 LEU B O 1
ATOM 1891 N N . LEU B 1 94 ? 3.008 -7.41 -6.023 1 98.88 94 LEU B N 1
ATOM 1892 C CA . LEU B 1 94 ? 1.85 -6.633 -5.594 1 98.88 94 LEU B CA 1
ATOM 1893 C C . LEU B 1 94 ? 0.991 -7.434 -4.621 1 98.88 94 LEU B C 1
ATOM 1895 O O . LEU B 1 94 ? 0.622 -8.578 -4.906 1 98.88 94 LEU B O 1
ATOM 1899 N N . ALA B 1 95 ? 0.737 -6.906 -3.486 1 98.81 95 ALA B N 1
ATOM 1900 C CA . ALA B 1 95 ? 0.058 -7.621 -2.408 1 98.81 95 ALA B CA 1
ATOM 1901 C C . ALA B 1 95 ? -1.282 -6.969 -2.078 1 98.81 95 ALA B C 1
ATOM 1903 O O . ALA B 1 95 ? -1.364 -5.75 -1.922 1 98.81 95 ALA B O 1
ATOM 1904 N N . LEU B 1 96 ? -2.303 -7.762 -1.965 1 98.62 96 LEU B N 1
ATOM 1905 C CA . LEU B 1 96 ? -3.656 -7.305 -1.67 1 98.62 96 LEU B CA 1
ATOM 1906 C C . LEU B 1 96 ? -4.316 -8.203 -0.627 1 98.62 96 LEU B C 1
ATOM 1908 O O . LEU B 1 96 ? -4.297 -9.43 -0.753 1 98.62 96 LEU B O 1
ATOM 1912 N N . ASN B 1 97 ? -4.812 -7.625 0.428 1 98.06 97 ASN B N 1
ATOM 1913 C CA . ASN B 1 97 ? -5.547 -8.32 1.48 1 98.06 97 ASN B CA 1
ATOM 1914 C C . ASN B 1 97 ? -7.023 -8.477 1.126 1 98.06 97 ASN B C 1
ATOM 1916 O O . ASN B 1 97 ? -7.715 -7.488 0.888 1 98.06 97 ASN B O 1
ATOM 1920 N N . PHE B 1 98 ? -7.508 -9.664 1.059 1 97.94 98 PHE B N 1
ATOM 1921 C CA . PHE B 1 98 ? -8.891 -9.969 0.712 1 97.94 98 PHE B CA 1
ATOM 1922 C C . PHE B 1 98 ? -9.641 -10.516 1.918 1 97.94 98 PHE B C 1
ATOM 1924 O O . PHE B 1 98 ? -9.43 -11.664 2.318 1 97.94 98 PHE B O 1
ATOM 1931 N N . SER B 1 99 ? -10.547 -9.719 2.438 1 96.69 99 SER B N 1
ATOM 1932 C CA . SER B 1 99 ? -11.328 -10.133 3.604 1 96.69 99 SER B CA 1
ATOM 1933 C C . SER B 1 99 ? -12.281 -11.266 3.256 1 96.69 99 SER B C 1
ATOM 1935 O O . SER B 1 99 ? -12.93 -11.242 2.205 1 96.69 99 SER B O 1
ATOM 1937 N N . LEU B 1 100 ? -12.367 -12.195 4.195 1 96.56 100 LEU B N 1
ATOM 1938 C CA . LEU B 1 100 ? -13.273 -13.32 4.004 1 96.56 100 LEU B CA 1
ATOM 1939 C C . LEU B 1 100 ? -14.656 -13.008 4.559 1 96.56 100 LEU B C 1
ATOM 1941 O O . LEU B 1 100 ? -15.609 -13.758 4.328 1 96.56 100 LEU B O 1
ATOM 1945 N N . ASN B 1 101 ? -14.703 -11.82 5.195 1 92.62 101 ASN B N 1
ATOM 1946 C CA . ASN B 1 101 ? -16.016 -11.414 5.668 1 92.62 101 ASN B CA 1
ATOM 1947 C C . ASN B 1 101 ? -16.953 -11.086 4.508 1 92.62 101 ASN B C 1
ATOM 1949 O O . ASN B 1 101 ? -16.672 -10.203 3.701 1 92.62 101 ASN B O 1
ATOM 1953 N N . GLU B 1 102 ? -18.031 -11.812 4.312 1 87.12 102 GLU B N 1
ATOM 1954 C CA . GLU B 1 102 ? -19.016 -11.68 3.244 1 87.12 102 GLU B CA 1
ATOM 1955 C C . GLU B 1 102 ? -18.359 -11.828 1.873 1 87.12 102 GLU B C 1
ATOM 1957 O O . GLU B 1 102 ? -18.672 -11.078 0.948 1 87.12 102 GLU B O 1
ATOM 1962 N N . SER B 1 103 ? -17.438 -12.656 1.851 1 93.62 103 SER B N 1
ATOM 1963 C CA . SER B 1 103 ? -16.734 -12.898 0.599 1 93.62 103 SER B CA 1
ATOM 1964 C C . SER B 1 103 ? -17.547 -13.797 -0.33 1 93.62 103 SER B C 1
ATOM 1966 O O . SER B 1 103 ? -18.438 -14.523 0.119 1 93.62 103 SER B O 1
ATOM 1968 N N . SER B 1 104 ? -17.359 -13.656 -1.61 1 95.12 104 SER B N 1
ATOM 1969 C CA . SER B 1 104 ? -17.906 -14.484 -2.674 1 95.12 104 SER B CA 1
ATOM 1970 C C . SER B 1 104 ? -16.875 -14.766 -3.754 1 95.12 104 SER B C 1
ATOM 1972 O O . SER B 1 104 ? -15.828 -14.125 -3.797 1 95.12 104 SER B O 1
ATOM 1974 N N . VAL B 1 105 ? -17.203 -15.734 -4.562 1 94 105 VAL B N 1
ATOM 1975 C CA . VAL B 1 105 ? -16.312 -16.078 -5.66 1 94 105 VAL B CA 1
ATOM 1976 C C . VAL B 1 105 ? -16.172 -14.883 -6.605 1 94 105 VAL B C 1
ATOM 1978 O O . VAL B 1 105 ? -15.078 -14.609 -7.105 1 94 105 VAL B O 1
ATOM 1981 N N . GLU B 1 106 ? -17.297 -14.211 -6.836 1 95.38 106 GLU B N 1
ATOM 1982 C CA . GLU B 1 106 ? -17.281 -13.047 -7.719 1 95.38 106 GLU B CA 1
ATOM 1983 C C . GLU B 1 106 ? -16.359 -11.953 -7.184 1 95.38 106 GLU B C 1
ATOM 1985 O O . GLU B 1 106 ? -15.633 -11.32 -7.949 1 95.38 106 GLU B O 1
ATOM 1990 N N . LYS B 1 107 ? -16.422 -11.719 -5.949 1 96.5 107 LYS B N 1
ATOM 1991 C CA . LYS B 1 107 ? -15.57 -10.703 -5.336 1 96.5 107 LYS B CA 1
ATOM 1992 C C . LYS B 1 107 ? -14.102 -11.102 -5.418 1 96.5 107 LYS B C 1
ATOM 1994 O O . LYS B 1 107 ? -13.234 -10.258 -5.66 1 96.5 107 LYS B O 1
ATOM 1999 N N . LEU B 1 108 ? -13.805 -12.375 -5.195 1 96.5 108 LEU B N 1
ATOM 2000 C CA . LEU B 1 108 ? -12.438 -12.867 -5.316 1 96.5 108 LEU B CA 1
ATOM 2001 C C . LEU B 1 108 ? -11.906 -12.648 -6.73 1 96.5 108 LEU B C 1
ATOM 2003 O O . LEU B 1 108 ? -10.789 -12.164 -6.914 1 96.5 108 LEU B O 1
ATOM 2007 N N . GLU B 1 109 ? -12.719 -12.977 -7.656 1 95.25 109 GLU B N 1
ATOM 2008 C CA . GLU B 1 109 ? -12.344 -12.766 -9.047 1 95.25 109 GLU B CA 1
ATOM 2009 C C . GLU B 1 109 ? -12.039 -11.289 -9.32 1 95.25 109 GLU B C 1
ATOM 2011 O O . GLU B 1 109 ? -11.062 -10.969 -10 1 95.25 109 GLU B O 1
ATOM 2016 N N . CYS B 1 110 ? -12.867 -10.453 -8.844 1 96.69 110 CYS B N 1
ATOM 2017 C CA . CYS B 1 110 ? -12.68 -9.023 -9.031 1 96.69 110 CYS B CA 1
ATOM 2018 C C . CYS B 1 110 ? -11.359 -8.562 -8.43 1 96.69 110 CYS B C 1
ATOM 2020 O O . CYS B 1 110 ? -10.633 -7.781 -9.039 1 96.69 110 CYS B O 1
ATOM 2022 N N . GLU B 1 111 ? -11.047 -9.062 -7.219 1 97.38 111 GLU B N 1
ATOM 2023 C CA . GLU B 1 111 ? -9.812 -8.641 -6.559 1 97.38 111 GLU B CA 1
ATOM 2024 C C . GLU B 1 111 ? -8.586 -9.156 -7.301 1 97.38 111 GLU B C 1
ATOM 2026 O O . GLU B 1 111 ? -7.57 -8.469 -7.391 1 97.38 111 GLU B O 1
ATOM 2031 N N . ILE B 1 112 ? -8.688 -10.352 -7.82 1 97.12 112 ILE B N 1
ATOM 2032 C CA . ILE B 1 112 ? -7.594 -10.891 -8.625 1 97.12 112 ILE B CA 1
ATOM 2033 C C . ILE B 1 112 ? -7.406 -10.039 -9.875 1 97.12 112 ILE B C 1
ATOM 2035 O O . ILE B 1 112 ? -6.277 -9.727 -10.258 1 97.12 112 ILE B O 1
ATOM 2039 N N . GLU B 1 113 ? -8.477 -9.625 -10.477 1 97.62 113 GLU B N 1
ATOM 2040 C CA . GLU B 1 113 ? -8.398 -8.75 -11.641 1 97.62 113 GLU B CA 1
ATOM 2041 C C . GLU B 1 113 ? -7.746 -7.414 -11.281 1 97.62 113 GLU B C 1
ATOM 2043 O O . GLU B 1 113 ? -6.996 -6.855 -12.086 1 97.62 113 GLU B O 1
ATOM 2048 N N . VAL B 1 114 ? -8.07 -6.906 -10.172 1 98 114 VAL B N 1
ATOM 2049 C CA . VAL B 1 114 ? -7.449 -5.676 -9.695 1 98 114 VAL B CA 1
ATOM 2050 C C . VAL B 1 114 ? -5.934 -5.852 -9.633 1 98 114 VAL B C 1
ATOM 2052 O O . VAL B 1 114 ? -5.18 -4.977 -10.07 1 98 114 VAL B O 1
ATOM 2055 N N . VAL B 1 115 ? -5.484 -6.988 -9.109 1 98.62 115 VAL B N 1
ATOM 2056 C CA . VAL B 1 115 ? -4.055 -7.254 -8.992 1 98.62 115 VAL B CA 1
ATOM 2057 C C . VAL B 1 115 ? -3.432 -7.336 -10.383 1 98.62 115 VAL B C 1
ATOM 2059 O O . VAL B 1 115 ? -2.383 -6.738 -10.641 1 98.62 115 VAL B O 1
ATOM 2062 N N . ILE B 1 116 ? -4.09 -7.934 -11.281 1 98.12 116 ILE B N 1
ATOM 2063 C CA . ILE B 1 116 ? -3.572 -8.102 -12.633 1 98.12 116 ILE B CA 1
ATOM 2064 C C . ILE B 1 116 ? -3.473 -6.742 -13.32 1 98.12 116 ILE B C 1
ATOM 2066 O O . ILE B 1 116 ? -2.441 -6.406 -13.906 1 98.12 116 ILE B O 1
ATOM 2070 N N . ARG B 1 117 ? -4.488 -5.996 -13.234 1 98.25 117 ARG B N 1
ATOM 2071 C CA . ARG B 1 117 ? -4.465 -4.66 -13.82 1 98.25 117 ARG B CA 1
ATOM 2072 C C . ARG B 1 117 ? -3.361 -3.811 -13.195 1 98.25 117 ARG B C 1
ATOM 2074 O O . ARG B 1 117 ? -2.736 -2.996 -13.883 1 98.25 117 ARG B O 1
ATOM 2081 N N . SER B 1 118 ? -3.211 -3.965 -11.969 1 98.5 118 SER B N 1
ATOM 2082 C CA . SER B 1 118 ? -2.162 -3.234 -11.266 1 98.5 118 SER B CA 1
ATOM 2083 C C . SER B 1 118 ? -0.778 -3.658 -11.742 1 98.5 118 SER B C 1
ATOM 2085 O O . SER B 1 118 ? 0.131 -2.83 -11.836 1 98.5 118 SER B O 1
ATOM 2087 N N . MET B 1 119 ? -0.594 -4.93 -11.992 1 97.75 119 MET B N 1
ATOM 2088 C CA . MET B 1 119 ? 0.657 -5.402 -12.578 1 97.75 119 MET B CA 1
ATOM 2089 C C . MET B 1 119 ? 0.913 -4.727 -13.922 1 97.75 119 MET B C 1
ATOM 2091 O O . MET B 1 119 ? 2.018 -4.246 -14.18 1 97.75 119 MET B O 1
ATOM 2095 N N . GLU B 1 120 ? -0.099 -4.68 -14.664 1 97.19 120 GLU B N 1
ATOM 2096 C CA . GLU B 1 120 ? 0.018 -4.031 -15.969 1 97.19 120 GLU B CA 1
ATOM 2097 C C . GLU B 1 120 ? 0.39 -2.557 -15.82 1 97.19 120 GLU B C 1
ATOM 2099 O O . GLU B 1 120 ? 1.234 -2.047 -16.562 1 97.19 120 GLU B O 1
ATOM 2104 N N . ASN B 1 121 ? -0.266 -1.917 -14.945 1 96.62 121 ASN B N 1
ATOM 2105 C CA . ASN B 1 121 ? 0.044 -0.516 -14.688 1 96.62 121 ASN B CA 1
ATOM 2106 C C . ASN B 1 121 ? 1.488 -0.337 -14.227 1 96.62 121 ASN B C 1
ATOM 2108 O O . ASN B 1 121 ? 2.168 0.601 -14.648 1 96.62 121 ASN B O 1
ATOM 2112 N N . LEU B 1 122 ? 1.921 -1.234 -13.344 1 96.94 122 LEU B N 1
ATOM 2113 C CA . LEU B 1 122 ? 3.303 -1.176 -12.875 1 96.94 122 LEU B CA 1
ATOM 2114 C C . LEU B 1 122 ? 4.273 -1.29 -14.047 1 96.94 122 LEU B C 1
ATOM 2116 O O . LEU B 1 122 ? 5.227 -0.511 -14.148 1 96.94 122 LEU B O 1
ATOM 2120 N N . TYR B 1 123 ? 4.012 -2.246 -14.875 1 95.06 123 TYR B N 1
ATOM 2121 C CA . TYR B 1 123 ? 4.879 -2.436 -16.031 1 95.06 123 TYR B CA 1
ATOM 2122 C C . TYR B 1 123 ? 4.93 -1.174 -16.891 1 95.06 123 TYR B C 1
ATOM 2124 O O . TYR B 1 123 ? 5.996 -0.79 -17.375 1 95.06 123 TYR B O 1
ATOM 2132 N N . HIS B 1 124 ? 3.824 -0.596 -17.031 1 94.38 124 HIS B N 1
ATOM 2133 C CA . HIS B 1 124 ? 3.768 0.637 -17.812 1 94.38 124 HIS B CA 1
ATOM 2134 C C . HIS B 1 124 ? 4.586 1.742 -17.156 1 94.38 124 HIS B C 1
ATOM 2136 O O . HIS B 1 124 ? 5.336 2.453 -17.828 1 94.38 124 HIS B O 1
ATOM 2142 N N . ILE B 1 125 ? 4.406 1.916 -15.852 1 89.62 125 ILE B N 1
ATOM 2143 C CA . ILE B 1 125 ? 5.137 2.93 -15.094 1 89.62 125 ILE B CA 1
ATOM 2144 C C . ILE B 1 125 ? 6.637 2.707 -15.242 1 89.62 125 ILE B C 1
ATOM 2146 O O . ILE B 1 125 ? 7.391 3.652 -15.484 1 89.62 125 ILE B O 1
ATOM 2150 N N . LEU B 1 126 ? 7.051 1.48 -15.133 1 91 126 LEU B N 1
ATOM 2151 C CA . LEU B 1 126 ? 8.469 1.144 -15.18 1 91 126 LEU B CA 1
ATOM 2152 C C . LEU B 1 126 ? 9.023 1.3 -16.594 1 91 126 LEU B C 1
ATOM 2154 O O . LEU B 1 126 ? 10.156 1.741 -16.766 1 91 126 LEU B O 1
ATOM 2158 N N . GLN B 1 127 ? 8.242 0.875 -17.516 1 91.19 127 GLN B N 1
ATOM 2159 C CA . GLN B 1 127 ? 8.664 1.012 -18.906 1 91.19 127 GLN B CA 1
ATOM 2160 C C . GLN B 1 127 ? 8.977 2.467 -19.25 1 91.19 127 GLN B C 1
ATOM 2162 O O . GLN B 1 127 ? 9.945 2.752 -19.953 1 91.19 127 GLN B O 1
ATOM 2167 N N . ASP B 1 128 ? 8.156 3.355 -18.797 1 89.56 128 ASP B N 1
ATOM 2168 C CA . ASP B 1 128 ? 8.359 4.785 -19.016 1 89.56 128 ASP B CA 1
ATOM 2169 C C . ASP B 1 128 ? 9.695 5.246 -18.438 1 89.56 128 ASP B C 1
ATOM 2171 O O . ASP B 1 128 ? 10.266 6.234 -18.906 1 89.56 128 ASP B O 1
ATOM 2175 N N . LYS B 1 129 ? 10.164 4.512 -17.531 1 87.25 129 LYS B N 1
ATOM 2176 C CA . LYS B 1 129 ? 11.422 4.871 -16.875 1 87.25 129 LYS B CA 1
ATOM 2177 C C . LYS B 1 129 ? 12.578 4.031 -17.406 1 87.25 129 LYS B C 1
ATOM 2179 O O . LYS B 1 129 ? 13.703 4.117 -16.906 1 87.25 129 LYS B O 1
ATOM 2184 N N . GLY B 1 130 ? 12.289 3.172 -18.328 1 89.25 130 GLY B N 1
ATOM 2185 C CA . GLY B 1 130 ? 13.297 2.322 -18.953 1 89.25 130 GLY B CA 1
ATOM 2186 C C . GLY B 1 130 ? 13.711 1.152 -18.078 1 89.25 130 GLY B C 1
ATOM 2187 O O . GLY B 1 130 ? 14.828 0.651 -18.188 1 89.25 130 GLY B O 1
ATOM 2188 N N . ILE B 1 131 ? 12.883 0.785 -17.156 1 90.38 131 ILE B N 1
ATOM 2189 C CA . ILE B 1 131 ? 13.156 -0.322 -16.25 1 90.38 131 ILE B CA 1
ATOM 2190 C C . ILE B 1 131 ? 12.422 -1.574 -16.719 1 90.38 131 ILE B C 1
ATOM 2192 O O . ILE B 1 131 ? 11.227 -1.52 -17.031 1 90.38 131 ILE B O 1
ATOM 2196 N N . THR B 1 132 ? 13.117 -2.637 -16.828 1 90.75 132 THR B N 1
ATOM 2197 C CA . THR B 1 132 ? 12.5 -3.91 -17.172 1 90.75 132 THR B CA 1
ATOM 2198 C C . THR B 1 132 ? 12.711 -4.941 -16.078 1 90.75 132 THR B C 1
ATOM 2200 O O . THR B 1 132 ? 13.828 -5.094 -15.562 1 90.75 132 THR B O 1
ATOM 2203 N N . LEU B 1 133 ? 11.664 -5.574 -15.727 1 93.19 133 LEU B N 1
ATOM 2204 C CA . LEU B 1 133 ? 11.742 -6.629 -14.719 1 93.19 133 LEU B CA 1
ATOM 2205 C C . LEU B 1 133 ? 11.953 -7.992 -15.375 1 93.19 133 LEU B C 1
ATOM 2207 O O . LEU B 1 133 ? 11.508 -8.219 -16.5 1 93.19 133 LEU B O 1
ATOM 2211 N N . ASP B 1 134 ? 12.695 -8.812 -14.656 1 93.06 134 ASP B N 1
ATOM 2212 C CA . ASP B 1 134 ? 12.852 -10.203 -15.086 1 93.06 134 ASP B CA 1
ATOM 2213 C C . ASP B 1 134 ? 11.664 -11.055 -14.641 1 93.06 134 ASP B C 1
ATOM 2215 O O . ASP B 1 134 ? 11.539 -11.383 -13.461 1 93.06 134 ASP B O 1
ATOM 2219 N N . THR B 1 135 ? 10.812 -11.43 -15.609 1 89.12 135 THR B N 1
ATOM 2220 C CA . THR B 1 135 ? 9.594 -12.148 -15.273 1 89.12 135 THR B CA 1
ATOM 2221 C C . THR B 1 135 ? 9.75 -13.641 -15.555 1 89.12 135 THR B C 1
ATOM 2223 O O . THR B 1 135 ? 8.773 -14.398 -15.508 1 89.12 135 THR B O 1
ATOM 2226 N N . ASP B 1 136 ? 11.047 -14.062 -15.93 1 77.5 136 ASP B N 1
ATOM 2227 C CA . ASP B 1 136 ? 11.281 -15.477 -16.203 1 77.5 136 ASP B CA 1
ATOM 2228 C C . ASP B 1 136 ? 11.297 -16.297 -14.906 1 77.5 136 ASP B C 1
ATOM 2230 O O . ASP B 1 136 ? 12.164 -16.094 -14.055 1 77.5 136 ASP B O 1
ATOM 2234 N N . TYR B 1 137 ? 10.094 -16.766 -14.516 1 60.47 137 TYR B N 1
ATOM 2235 C CA . TYR B 1 137 ? 9.914 -17.531 -13.281 1 60.47 137 TYR B CA 1
ATOM 2236 C C . TYR B 1 137 ? 10.547 -18.922 -13.414 1 60.47 137 TYR B C 1
ATOM 2238 O O . TYR B 1 137 ? 10.414 -19.75 -12.516 1 60.47 137 TYR B O 1
ATOM 2246 N N . THR B 1 138 ? 11.141 -19.234 -14.523 1 50.22 138 THR B N 1
ATOM 2247 C CA . THR B 1 138 ? 11.773 -20.547 -14.656 1 50.22 138 THR B CA 1
ATOM 2248 C C . THR B 1 138 ? 13.172 -20.531 -14.039 1 50.22 138 THR B C 1
ATOM 2250 O O . THR B 1 138 ? 13.891 -19.547 -14.141 1 50.22 138 THR B O 1
#

pLDDT: mean 92.06, std 8.38, range [50.22, 98.88]

Sequence (276 aa):
MYSRADRLLRQFSLKLNADSIAFDENRLCSFIIDNRYRILLTSTNSEYIMIYGFCGRPPDNNNLAFEFLNANLWFAENNGPHLCYDNNSQSLLLALNFSLNESSVEKLECEIEVVIRSMENLYHILQDKGITLDTDYTMYSRADRLLRQFSLKLNADSIAFDENRLCSFIIDNRYRILLTSTNSEYIMIYGFCGRPPDNNNLAFEFLNANLWFAENNGPHLCYDNNSQSLLLALNFSLNESSVEKLECEIEVVIRSMENLYHILQDKGITLDTDYT

Organism: NCBI:txid436295

Nearest PDB structures (foldseek):
  3epu-assembly1_A  TM=9.871E-01  e=1.609E-21  Salmonella enterica subsp. enterica serovar Typhimurium
  5z38-assembly1_A  TM=9.565E-01  e=5.041E-16  Escherichia coli
  3epu-assembly1_B  TM=8.066E-01  e=9.273E-19  Salmonella enterica subsp. enterica serovar Typhimurium
  5wez-assembly1_A  TM=9.495E-01  e=3.358E-14  Escherichia coli O127:H6 str. E2348/69
  4g6t-assembly1_A  TM=8.511E-01  e=1.084E-07  Pseudomonas syringae pv. tomato str. DC3000

Foldseek 3Di:
DDALVQVQQCVLCVVVVNNPAGQDPQQKGWDDDPNAWIWIWGDPDRWWIKIKTFQAAWPPDPVCVVVQVVCQVVCVVVVAFGWDADPVLNTIMGIDIGTSVVDHNVVVVVNNVRRVVVSVVVQVSQVVVVTDGHPPPD/DDALVQVQQCVLCVVVVNVPAGQDPQQKGWDDDPNAWIWIWGDPDRWWIKIKTFQAAWPPDPVCVVVQVVCQVVCVVVVAFGWDADPVVNTIMGIDIGTSVVDHNVVVVVNNVRRVVVSVVVCVSQVVVVTDGHPPPD

Radius of gyration: 19.75 Å; Cα contacts (8 Å, |Δi|>4): 493; chains: 2; bounding box: 42×56×39 Å

Secondary structure (DSSP, 8-state):
---HHHHHHHHHHHHHT-TT----TTSEEEEEETTTEEEEEE--SSSEEEEEEEEEBPPS-GGGHHHHHHHHHHHHHTT-PEEEEETTTTEEEEEEEEE-TT--HHHHHHHHHHHHHHHHHHHHHHHHTT---B----/---HHHHHHHHHHHHHT-TT----TTSEEEEEETTTEEEEEE--SSSEEEEEEEEEBPPS-GGGHHHHHHHHHHHHHTT-PEEEEETTTTEEEEEEEEE-TT--HHHHHHHHHHHHHHHHHHHHHHHHTT---B----

InterPro domains:
  IPR010261 Tir chaperone protein (CesT) family [PF05932] (7-122)

Solvent-accessible surface area (backbone atoms only — not comparable to full-atom values): 15041 Å² total; per-residue (Å²): 128,78,49,72,66,52,53,46,40,46,53,41,18,60,72,69,71,37,90,76,50,54,65,47,97,83,30,41,29,72,50,68,48,92,85,70,47,41,38,38,38,35,49,91,55,92,57,38,36,41,41,32,30,62,60,21,26,65,62,101,47,59,79,48,33,51,52,54,26,31,49,23,51,57,25,23,73,66,71,50,50,32,56,25,36,39,79,87,77,55,26,35,31,35,31,38,59,40,61,51,76,88,55,47,53,67,56,51,50,50,52,52,47,50,44,50,53,48,48,53,51,48,51,51,59,32,45,77,70,72,48,70,58,47,64,74,85,119,129,77,49,72,67,52,53,45,40,46,53,41,17,60,73,68,71,37,92,76,50,52,64,49,97,84,29,40,29,73,50,67,48,92,86,69,47,41,38,37,36,37,48,91,54,94,56,39,36,40,39,32,30,61,60,21,27,66,63,101,46,59,80,47,35,50,52,54,25,31,49,24,51,59,24,23,71,66,71,51,50,33,58,24,35,39,80,87,76,54,24,34,29,36,31,36,59,41,59,51,76,90,55,48,54,68,56,50,52,50,53,52,49,50,43,52,53,47,49,52,50,48,51,52,59,32,47,78,70,72,49,67,59,48,64,75,86,119